Protein AF-A0A822AP64-F1 (afdb_monomer)

Sequence (214 aa):
MISSLIRKSSTLINIESLRDIAFLFHRIESIKLDQLLWTIYLQSGTGELKLKRPMRTGNSNLKKIFFWPEEVKQKMFTHGHTSATDLNDNLDHDVCIMFVNRILENFQNQLLDYQSKLEQMKQEKFNYILTNEIEQAIEKFIQQYGISIYKISIESLISTVEYDYKDRLIEFEFQNENPNEFQKEIFNNIFKVKSQKEISKFEAAILKQRLAHN

Foldseek 3Di:
DPVPPPPPPPLVQDVVLLVLLLVLLLLLLLLVLVLVLLVLQLCLQFLNNDDPDPDPDDDDPLPRDGDHDLVLVVVCVVVVVDDPVCSPPPDDSVSSNVSSVVSSVVSVVVNVVSVVVSVVSCCPRCVVVCDPVNVVVSNVVCCLPPPVVVNLVSVLSSVVSSVVSVLVSVVVVVVVVVDDPVVVVVSVVVVVVVVVVSVVVSVVVNVVSVVVVD

Organism: NCBI:txid392032

pLDDT: mean 80.26, std 16.08, range [34.22, 97.12]

Secondary structure (DSSP, 8-state):
--TTS---------HHHHHHHHHHHHHHHHHHHHHHHHHHHHHHHTT---------SS----PPPP---HHHHHHHHHTTSS-TTHHHH---HHHHHHHHHHHHHHHHHHHHHHHHHHHHHHHHTTTT---HHHHHHHHHHHIIIIIHHHHHHHHHHHHHHHHHHHHHHHHHHHHHT---HHHHHHHHHHHHHHHHHHHHHHHHHHHHHHHH--

Structure (mmCIF, N/CA/C/O backbone):
data_AF-A0A822AP64-F1
#
_entry.id   AF-A0A822AP64-F1
#
loop_
_atom_site.group_PDB
_atom_site.id
_atom_site.type_symbol
_atom_site.label_atom_id
_atom_site.label_alt_id
_atom_site.label_comp_id
_atom_site.label_asym_id
_atom_site.label_entity_id
_atom_site.label_seq_id
_atom_site.pdbx_PDB_ins_code
_atom_site.Cartn_x
_atom_site.Cartn_y
_atom_site.Cartn_z
_atom_site.occupancy
_atom_site.B_iso_or_equiv
_atom_site.auth_seq_id
_atom_site.auth_comp_id
_atom_site.auth_asym_id
_atom_site.auth_atom_id
_atom_site.pdbx_PDB_model_num
ATOM 1 N N . MET A 1 1 ? -31.946 -9.663 55.835 1.00 39.12 1 MET A N 1
ATOM 2 C CA . MET A 1 1 ? -31.421 -8.626 54.915 1.00 39.12 1 MET A CA 1
ATOM 3 C C . MET A 1 1 ? -30.119 -9.095 54.254 1.00 39.12 1 MET A C 1
ATOM 5 O O . MET A 1 1 ? -29.077 -8.501 54.472 1.00 39.12 1 MET A O 1
ATOM 9 N N . ILE A 1 2 ? -30.151 -10.180 53.471 1.00 38.62 2 ILE A N 1
ATOM 10 C CA . ILE A 1 2 ? -28.974 -10.672 52.711 1.00 38.62 2 ILE A CA 1
ATOM 11 C C . ILE A 1 2 ? -29.292 -10.742 51.198 1.00 38.62 2 ILE A C 1
ATOM 13 O O . ILE A 1 2 ? -28.428 -10.983 50.366 1.00 38.62 2 ILE A O 1
ATOM 17 N N . SER A 1 3 ? -30.528 -10.424 50.804 1.00 40.50 3 SER A N 1
ATOM 18 C CA . SER A 1 3 ? -30.998 -10.463 49.417 1.00 40.50 3 SER A CA 1
ATOM 19 C C . SER A 1 3 ? -30.623 -9.240 48.567 1.00 40.50 3 SER A C 1
ATOM 21 O O . SER A 1 3 ? -30.946 -9.216 47.385 1.00 40.50 3 SER A O 1
ATOM 23 N N . SER A 1 4 ? -29.937 -8.231 49.117 1.00 43.12 4 SER A N 1
ATOM 24 C CA . SER A 1 4 ? -29.580 -7.002 48.384 1.00 43.12 4 SER A CA 1
ATOM 25 C C . SER A 1 4 ? -28.133 -6.947 47.876 1.00 43.12 4 SER A C 1
ATOM 27 O O . SER A 1 4 ? -27.801 -6.039 47.122 1.00 43.12 4 SER A O 1
ATOM 29 N N . LEU A 1 5 ? -27.280 -7.918 48.222 1.00 38.09 5 LEU A N 1
ATOM 30 C CA . LEU A 1 5 ? -25.857 -7.939 47.832 1.00 38.09 5 LEU A CA 1
ATOM 31 C C . LEU A 1 5 ? -25.539 -8.844 46.629 1.00 38.09 5 LEU A C 1
ATOM 33 O O . LEU A 1 5 ? -24.407 -8.869 46.155 1.00 38.09 5 LEU A O 1
ATOM 37 N N . ILE A 1 6 ? -26.549 -9.523 46.077 1.00 39.25 6 ILE A N 1
ATOM 38 C CA . ILE A 1 6 ? -26.466 -10.271 44.809 1.00 39.25 6 ILE A CA 1
ATOM 39 C C . ILE A 1 6 ? -27.216 -9.505 43.704 1.00 39.25 6 ILE A C 1
ATOM 41 O O . ILE A 1 6 ? -27.891 -10.063 42.852 1.00 39.25 6 ILE A O 1
ATOM 45 N N . ARG A 1 7 ? -27.089 -8.177 43.697 1.00 34.22 7 ARG A N 1
ATOM 46 C CA . ARG A 1 7 ? -27.013 -7.425 42.441 1.00 34.22 7 ARG A CA 1
ATOM 47 C C . ARG A 1 7 ? -25.548 -7.075 42.222 1.00 34.22 7 ARG A C 1
ATOM 49 O O . ARG A 1 7 ? -25.176 -5.911 42.163 1.00 34.22 7 ARG A O 1
ATOM 56 N N . LYS A 1 8 ? -24.694 -8.101 42.113 1.00 41.19 8 LYS A N 1
ATOM 57 C CA . LYS A 1 8 ? -23.482 -7.946 41.309 1.00 41.19 8 LYS A CA 1
ATOM 58 C C . LYS A 1 8 ? -24.003 -7.626 39.922 1.00 41.19 8 LYS A C 1
ATOM 60 O O . LYS A 1 8 ? -24.569 -8.493 39.265 1.00 41.19 8 LYS A O 1
ATOM 65 N N . SER A 1 9 ? -23.922 -6.353 39.565 1.00 41.72 9 SER A N 1
ATOM 66 C CA . SER A 1 9 ? -24.075 -5.860 38.214 1.00 41.72 9 SER A CA 1
ATOM 67 C C . SER A 1 9 ? -23.230 -6.746 37.309 1.00 41.72 9 SER A C 1
ATOM 69 O O . SER A 1 9 ? -22.021 -6.561 37.190 1.00 41.72 9 SER A O 1
ATOM 71 N N . SER A 1 10 ? -23.856 -7.748 36.704 1.00 43.62 10 SER A N 1
ATOM 72 C CA . SER A 1 10 ? -23.384 -8.313 35.460 1.00 43.62 10 SER A CA 1
ATOM 73 C C . SER A 1 10 ? -23.509 -7.178 34.453 1.00 43.62 10 SER A C 1
ATOM 75 O O . SER A 1 10 ? -24.530 -7.044 33.779 1.00 43.62 10 SER A O 1
ATOM 77 N N . THR A 1 11 ? -22.517 -6.288 34.424 1.00 54.12 11 THR A N 1
ATOM 78 C CA . THR A 1 11 ? -22.242 -5.422 33.283 1.00 54.12 11 THR A CA 1
ATOM 79 C C . THR A 1 11 ? -21.870 -6.364 32.153 1.00 54.12 11 THR A C 1
ATOM 81 O O . THR A 1 11 ? -20.704 -6.653 31.898 1.00 54.12 11 THR A O 1
ATOM 84 N N . LEU A 1 12 ? -22.903 -6.959 31.559 1.00 59.03 12 LEU A N 1
ATOM 85 C CA . LEU A 1 12 ? -22.788 -7.783 30.381 1.00 59.03 12 LEU A CA 1
ATOM 86 C C . LEU A 1 12 ? -22.281 -6.827 29.308 1.00 59.03 12 LEU A C 1
ATOM 88 O O . LEU A 1 12 ? -23.014 -5.939 28.869 1.00 59.03 12 LEU A O 1
ATOM 92 N N . ILE A 1 13 ? -21.000 -6.938 28.970 1.00 65.44 13 ILE A N 1
ATOM 93 C CA . ILE A 1 13 ? -20.434 -6.201 27.851 1.00 65.44 13 ILE A CA 1
ATOM 94 C C . ILE A 1 13 ? -21.316 -6.512 26.640 1.00 65.44 13 ILE A C 1
ATOM 96 O O . ILE A 1 13 ? -21.470 -7.673 26.257 1.00 65.44 13 ILE A O 1
ATOM 100 N N . ASN A 1 14 ? -21.935 -5.478 26.072 1.00 77.62 14 ASN A N 1
ATOM 101 C CA . ASN A 1 14 ? -22.797 -5.643 24.913 1.00 77.62 14 ASN A CA 1
ATOM 102 C C . ASN A 1 14 ? -21.949 -6.129 23.726 1.00 77.62 14 ASN A C 1
ATOM 104 O O . ASN A 1 14 ? -20.942 -5.507 23.380 1.00 77.62 14 ASN A O 1
ATOM 108 N N . ILE A 1 15 ? -22.368 -7.229 23.099 1.00 81.75 15 ILE A N 1
ATOM 109 C CA . ILE A 1 15 ? -21.687 -7.813 21.941 1.00 81.75 15 ILE A CA 1
ATOM 110 C C . ILE A 1 15 ? -21.585 -6.827 20.771 1.00 81.75 15 ILE A C 1
ATOM 112 O O . ILE A 1 15 ? -20.581 -6.834 20.063 1.00 81.75 15 ILE A O 1
ATOM 116 N N . GLU A 1 16 ? -22.565 -5.935 20.604 1.00 84.69 16 GLU A N 1
ATOM 117 C CA . GLU A 1 16 ? -22.510 -4.898 19.569 1.00 84.69 16 GLU A CA 1
ATOM 118 C C . GLU A 1 16 ? -21.391 -3.891 19.850 1.00 84.69 16 GLU A C 1
ATOM 120 O O . GLU A 1 16 ? -20.657 -3.515 18.943 1.00 84.69 16 GLU A O 1
ATOM 125 N N . SER A 1 17 ? -21.150 -3.541 21.117 1.00 83.06 17 SER A N 1
ATOM 126 C CA . SER A 1 17 ? -20.024 -2.675 21.486 1.00 83.06 17 SER A CA 1
ATOM 127 C C . SER A 1 17 ? -18.671 -3.334 21.192 1.00 83.06 17 SER A C 1
ATOM 129 O O . SER A 1 17 ? -17.730 -2.648 20.800 1.00 83.06 17 SER A O 1
ATOM 131 N N . LEU A 1 18 ? -18.560 -4.658 21.368 1.00 84.81 18 LEU A N 1
ATOM 132 C CA . LEU A 1 18 ? -17.352 -5.411 21.008 1.00 84.81 18 LEU A CA 1
ATOM 133 C C . LEU A 1 18 ? -17.151 -5.470 19.491 1.00 84.81 18 LEU A C 1
ATOM 135 O O . LEU A 1 18 ? -16.020 -5.347 19.025 1.00 84.81 18 LEU A O 1
ATOM 139 N N . ARG A 1 19 ? -18.232 -5.622 18.717 1.00 88.12 19 ARG A N 1
ATOM 140 C CA . ARG A 1 19 ? -18.184 -5.579 17.248 1.00 88.12 19 ARG A CA 1
ATOM 141 C C . ARG A 1 19 ? -17.775 -4.210 16.728 1.00 88.12 19 ARG A C 1
ATOM 143 O O . ARG A 1 19 ? -16.929 -4.146 15.844 1.00 88.12 19 ARG A O 1
ATOM 150 N N . ASP A 1 20 ? -18.325 -3.139 17.294 1.00 89.62 20 ASP A N 1
ATOM 151 C CA . ASP A 1 20 ? -17.950 -1.765 16.955 1.00 89.62 20 ASP A CA 1
ATOM 152 C C . ASP A 1 20 ? -16.451 -1.530 17.205 1.00 89.62 20 ASP A C 1
ATOM 154 O O . ASP A 1 20 ? -15.743 -1.029 16.331 1.00 89.62 20 ASP A O 1
ATOM 158 N N . ILE A 1 21 ? -15.937 -1.955 18.370 1.00 89.38 21 ILE A N 1
ATOM 159 C CA . ILE A 1 21 ? -14.499 -1.895 18.673 1.00 89.38 21 ILE A CA 1
ATOM 160 C C . ILE A 1 21 ? -13.704 -2.708 17.652 1.00 89.38 21 ILE A C 1
ATOM 162 O O . ILE A 1 21 ? -12.712 -2.220 17.111 1.00 89.38 21 ILE A O 1
ATOM 166 N N . ALA A 1 22 ? -14.143 -3.931 17.352 1.00 90.75 22 ALA A N 1
ATOM 167 C CA . ALA A 1 22 ? -13.440 -4.780 16.407 1.00 90.75 22 ALA A CA 1
ATOM 168 C C . ALA A 1 22 ? -13.411 -4.177 14.992 1.00 90.75 22 ALA A C 1
ATOM 170 O O . ALA A 1 22 ? -12.399 -4.237 14.295 1.00 90.75 22 ALA A O 1
ATOM 171 N N . PHE A 1 23 ? -14.499 -3.531 14.578 1.00 93.00 23 PHE A N 1
ATOM 172 C CA . PHE A 1 23 ? -14.563 -2.795 13.324 1.00 93.00 23 PHE A CA 1
ATOM 173 C C . PHE A 1 23 ? -13.571 -1.627 13.299 1.00 93.00 23 PHE A C 1
ATOM 175 O O . PHE A 1 23 ? -12.877 -1.440 12.298 1.00 93.00 23 PHE A O 1
ATOM 182 N N . LEU A 1 24 ? -13.461 -0.866 14.392 1.00 94.00 24 LEU A N 1
ATOM 183 C CA . LEU A 1 24 ? -12.504 0.238 14.502 1.00 94.00 24 LEU A CA 1
ATOM 184 C C . LEU A 1 24 ? -11.057 -0.255 14.416 1.00 94.00 24 LEU A C 1
ATOM 186 O O . LEU A 1 24 ? -10.292 0.274 13.613 1.00 94.00 24 LEU A O 1
ATOM 190 N N . PHE A 1 25 ? -10.696 -1.307 15.155 1.00 93.00 25 PHE A N 1
ATOM 191 C CA . PHE A 1 25 ? -9.373 -1.935 15.052 1.00 93.00 25 PHE A CA 1
ATOM 192 C C . PHE A 1 25 ? -9.066 -2.394 13.625 1.00 93.00 25 PHE A C 1
ATOM 194 O O . PHE A 1 25 ? -8.006 -2.082 13.087 1.00 93.00 25 PHE A O 1
ATOM 201 N N . HIS A 1 26 ? -10.013 -3.076 12.978 1.00 94.81 26 HIS A N 1
ATOM 202 C CA . HIS A 1 26 ? -9.858 -3.504 11.592 1.00 94.81 26 HIS A CA 1
ATOM 203 C C . HIS A 1 26 ? -9.627 -2.317 10.644 1.00 94.81 26 HIS A C 1
ATOM 205 O O . HIS A 1 26 ? -8.744 -2.371 9.787 1.00 94.81 26 HIS A O 1
ATOM 211 N N . ARG A 1 27 ? -10.398 -1.229 10.786 1.00 96.00 27 ARG A N 1
ATOM 212 C CA . ARG A 1 27 ? -10.242 -0.019 9.963 1.00 96.00 27 ARG A CA 1
ATOM 213 C C . ARG A 1 27 ? -8.888 0.645 10.174 1.00 96.00 27 ARG A C 1
ATOM 215 O O . ARG A 1 27 ? -8.239 0.980 9.189 1.00 96.00 27 ARG A O 1
ATOM 222 N N . ILE A 1 28 ? -8.454 0.780 11.426 1.00 95.81 28 ILE A N 1
ATOM 223 C CA . ILE A 1 28 ? -7.147 1.347 11.775 1.00 95.81 28 ILE A CA 1
ATOM 224 C C . ILE A 1 28 ? -6.025 0.531 11.126 1.00 95.81 28 ILE A C 1
ATOM 226 O O . ILE A 1 28 ? -5.173 1.096 10.445 1.00 95.81 28 ILE A O 1
ATOM 230 N N . GLU A 1 29 ? -6.038 -0.792 11.287 1.00 95.44 29 GLU A N 1
ATOM 231 C CA . GLU A 1 29 ? -4.995 -1.662 10.731 1.00 95.44 29 GLU A CA 1
ATOM 232 C C . GLU A 1 29 ? -5.008 -1.688 9.196 1.00 95.44 29 GLU A C 1
ATOM 234 O O . GLU A 1 29 ? -3.948 -1.654 8.572 1.00 95.44 29 GLU A O 1
ATOM 239 N N . SER A 1 30 ? -6.191 -1.662 8.574 1.00 95.88 30 SER A N 1
ATOM 240 C CA . SER A 1 30 ? -6.312 -1.571 7.112 1.00 95.88 30 SER A CA 1
ATOM 241 C C . SER A 1 30 ? -5.704 -0.270 6.582 1.00 95.88 30 SER A C 1
ATOM 243 O O . SER A 1 30 ? -4.888 -0.301 5.664 1.00 95.88 30 SER A O 1
ATOM 245 N N . ILE A 1 31 ? -6.030 0.867 7.207 1.00 96.88 31 ILE A N 1
ATOM 246 C CA . ILE A 1 31 ? -5.515 2.180 6.795 1.00 96.88 31 ILE A CA 1
ATOM 247 C C . ILE A 1 31 ? -3.999 2.260 6.966 1.00 96.88 31 ILE A C 1
ATOM 249 O O . ILE A 1 31 ? -3.328 2.817 6.104 1.00 96.88 31 ILE A O 1
ATOM 253 N N . LYS A 1 32 ? -3.429 1.677 8.028 1.00 96.31 32 LYS A N 1
ATOM 254 C CA . LYS A 1 32 ? -1.966 1.616 8.196 1.00 96.31 32 LYS A CA 1
ATOM 255 C C . LYS A 1 32 ? -1.287 0.857 7.055 1.00 96.31 32 LYS A C 1
ATOM 257 O O . LYS A 1 32 ? -0.229 1.276 6.586 1.00 96.31 32 LYS A O 1
ATOM 262 N N . LEU A 1 33 ? -1.881 -0.249 6.603 1.00 96.62 33 LEU A N 1
ATOM 263 C CA . LEU A 1 33 ? -1.371 -1.012 5.461 1.00 96.62 33 LEU A CA 1
ATOM 264 C C . LEU A 1 33 ? -1.483 -0.215 4.157 1.00 96.62 33 LEU A C 1
ATOM 266 O O . LEU A 1 33 ? -0.529 -0.181 3.381 1.00 96.62 33 LEU A O 1
ATOM 270 N N . ASP A 1 34 ? -2.597 0.484 3.944 1.00 96.62 34 ASP A N 1
ATOM 271 C CA . ASP A 1 34 ? -2.749 1.382 2.799 1.00 96.62 34 ASP A CA 1
ATOM 272 C C . ASP A 1 34 ? -1.721 2.518 2.832 1.00 96.62 34 ASP A C 1
ATOM 274 O O . ASP A 1 34 ? -1.032 2.756 1.842 1.00 96.62 34 ASP A O 1
ATOM 278 N N . GLN A 1 35 ? -1.538 3.181 3.976 1.00 97.00 35 GLN A N 1
ATOM 279 C CA . GLN A 1 35 ? -0.509 4.210 4.142 1.00 97.00 35 GLN A CA 1
ATOM 280 C C . GLN A 1 35 ? 0.882 3.681 3.800 1.00 97.00 35 GLN A C 1
ATOM 282 O O . GLN A 1 35 ? 1.642 4.373 3.122 1.00 97.00 35 GLN A O 1
ATOM 287 N N . LEU A 1 36 ? 1.211 2.457 4.222 1.00 95.81 36 LEU A N 1
ATOM 288 C CA . LEU A 1 36 ? 2.484 1.826 3.883 1.00 95.81 36 LEU A CA 1
ATOM 289 C C . LEU A 1 36 ? 2.647 1.682 2.363 1.00 95.81 36 LEU A C 1
ATOM 291 O O . LEU A 1 36 ? 3.663 2.115 1.823 1.00 95.81 36 LEU A O 1
ATOM 295 N N . LEU A 1 37 ? 1.645 1.139 1.668 1.00 95.94 37 LEU A N 1
ATOM 296 C CA . LEU A 1 37 ? 1.676 0.984 0.211 1.00 95.94 37 LEU A CA 1
ATOM 297 C C . LEU A 1 37 ? 1.830 2.327 -0.511 1.00 95.94 37 LEU A C 1
ATOM 299 O O . LEU A 1 37 ? 2.689 2.480 -1.376 1.00 95.94 37 LEU A O 1
ATOM 303 N N . TRP A 1 38 ? 1.028 3.321 -0.138 1.00 96.88 38 TRP A N 1
ATOM 304 C CA . TRP A 1 38 ? 1.070 4.642 -0.768 1.00 96.88 38 TRP A CA 1
ATOM 305 C C . TRP A 1 38 ? 2.362 5.403 -0.470 1.00 96.88 38 TRP A C 1
ATOM 307 O O . TRP A 1 38 ? 2.837 6.163 -1.311 1.00 96.88 38 TRP A O 1
ATOM 317 N N . THR A 1 39 ? 2.984 5.149 0.681 1.00 95.94 39 THR A N 1
ATOM 318 C CA . THR A 1 39 ? 4.329 5.654 0.979 1.00 95.94 39 THR A CA 1
ATOM 319 C C . THR A 1 39 ? 5.366 5.036 0.041 1.00 95.94 39 THR A C 1
ATOM 321 O O . THR A 1 39 ? 6.237 5.744 -0.459 1.00 95.94 39 THR A O 1
ATOM 324 N N . ILE A 1 40 ? 5.260 3.736 -0.251 1.00 94.88 40 ILE A N 1
ATOM 325 C CA . ILE A 1 40 ? 6.131 3.057 -1.224 1.00 94.88 40 ILE A CA 1
ATOM 326 C C . ILE A 1 40 ? 5.913 3.609 -2.637 1.00 94.88 40 ILE A C 1
ATOM 328 O O . ILE A 1 40 ? 6.885 3.860 -3.348 1.00 94.88 40 ILE A O 1
ATOM 332 N N . TYR A 1 41 ? 4.665 3.878 -3.029 1.00 95.19 41 TYR A N 1
ATOM 333 C CA . TYR A 1 41 ? 4.366 4.555 -4.293 1.00 95.19 41 TYR A CA 1
ATOM 334 C C . TYR A 1 41 ? 5.016 5.938 -4.377 1.00 95.19 41 TYR A C 1
ATOM 336 O O . TYR A 1 41 ? 5.637 6.247 -5.393 1.00 95.19 41 TYR A O 1
ATOM 344 N N . LEU A 1 42 ? 4.927 6.745 -3.312 1.00 94.31 42 LEU A N 1
ATOM 345 C CA . LEU A 1 42 ? 5.581 8.053 -3.248 1.00 94.31 42 LEU A CA 1
ATOM 346 C C . LEU A 1 42 ? 7.097 7.921 -3.407 1.00 94.31 42 LEU A C 1
ATOM 348 O O . LEU A 1 42 ? 7.681 8.605 -4.236 1.00 94.31 42 LEU A O 1
ATOM 352 N N . GLN A 1 43 ? 7.719 7.011 -2.654 1.00 92.56 43 GLN A N 1
ATOM 353 C CA . GLN A 1 43 ? 9.164 6.780 -2.692 1.00 92.56 43 GLN A CA 1
ATOM 354 C C . GLN A 1 43 ? 9.646 6.297 -4.062 1.00 92.56 43 GLN A C 1
ATOM 356 O O . GLN A 1 43 ? 10.700 6.723 -4.527 1.00 92.56 43 GLN A O 1
ATOM 361 N N . SER A 1 44 ? 8.890 5.422 -4.725 1.00 91.69 44 SER A N 1
ATOM 362 C CA . SER A 1 44 ? 9.165 5.023 -6.109 1.00 91.69 44 SER A CA 1
ATOM 363 C C . SER A 1 44 ? 9.062 6.224 -7.051 1.00 91.69 44 SER A C 1
ATOM 365 O O . SER A 1 44 ? 9.955 6.471 -7.864 1.00 91.69 44 SER A O 1
ATOM 367 N N . GLY A 1 45 ? 7.993 7.009 -6.897 1.00 89.81 45 GLY A N 1
ATOM 368 C CA . GLY A 1 45 ? 7.725 8.199 -7.691 1.00 89.81 45 GLY A CA 1
ATOM 369 C C . GLY A 1 45 ? 8.846 9.219 -7.605 1.00 89.81 45 GLY A C 1
ATOM 370 O O . GLY A 1 45 ? 9.327 9.656 -8.641 1.00 89.81 45 GLY A O 1
ATOM 371 N N . THR A 1 46 ? 9.313 9.534 -6.394 1.00 89.56 46 THR A N 1
ATOM 372 C CA . THR A 1 46 ? 10.348 10.545 -6.100 1.00 89.56 46 THR A CA 1
ATOM 373 C C . THR A 1 46 ? 11.787 10.026 -6.213 1.00 89.56 46 THR A C 1
ATOM 375 O O . THR A 1 46 ? 12.744 10.777 -5.991 1.00 89.56 46 THR A O 1
ATOM 378 N N . GLY A 1 47 ? 11.969 8.747 -6.557 1.00 85.88 47 GLY A N 1
ATOM 379 C CA . GLY A 1 47 ? 13.280 8.099 -6.635 1.00 85.88 47 GLY A CA 1
ATOM 380 C C . GLY A 1 47 ? 13.964 7.912 -5.275 1.00 85.88 47 GLY A C 1
ATOM 381 O O . GLY A 1 47 ? 15.187 7.789 -5.194 1.00 85.88 47 GLY A O 1
ATOM 382 N N . GLU A 1 48 ? 13.188 7.926 -4.193 1.00 86.75 48 GLU A N 1
ATOM 383 C CA . GLU A 1 48 ? 13.638 7.743 -2.810 1.00 86.75 48 GLU A CA 1
ATOM 384 C C . GLU A 1 48 ? 13.469 6.307 -2.306 1.00 86.75 48 GLU A C 1
ATOM 386 O O . GLU A 1 48 ? 13.767 6.026 -1.142 1.00 86.75 48 GLU A O 1
ATOM 391 N N . LEU A 1 49 ? 13.013 5.385 -3.161 1.00 84.12 49 LEU A N 1
ATOM 392 C CA . LEU A 1 49 ? 12.833 3.984 -2.801 1.00 84.12 49 LEU A CA 1
ATOM 393 C C . LEU A 1 49 ? 14.187 3.338 -2.467 1.00 84.12 49 LEU A C 1
ATOM 395 O O . LEU A 1 49 ? 14.955 2.917 -3.335 1.00 84.12 49 LEU A O 1
ATOM 399 N N . LYS A 1 50 ? 14.500 3.281 -1.167 1.00 65.31 50 LYS A N 1
ATOM 400 C CA . LYS A 1 50 ? 15.757 2.730 -0.651 1.00 65.31 50 LYS A CA 1
ATOM 401 C C . LYS A 1 50 ? 15.723 1.210 -0.715 1.00 65.31 50 LYS A C 1
ATOM 403 O O . LYS A 1 50 ? 15.090 0.542 0.099 1.00 65.31 50 LYS A O 1
ATOM 408 N N . LEU A 1 51 ? 16.477 0.651 -1.651 1.00 64.00 51 LEU A N 1
ATOM 409 C CA . LEU A 1 51 ? 16.644 -0.789 -1.779 1.00 64.00 51 LEU A CA 1
ATOM 410 C C . LEU A 1 51 ? 17.448 -1.342 -0.595 1.00 64.00 51 LEU A C 1
ATOM 412 O O . LEU A 1 51 ? 18.602 -0.972 -0.383 1.00 64.00 51 LEU A O 1
ATOM 416 N N . LYS A 1 52 ? 16.879 -2.284 0.164 1.00 52.31 52 LYS A N 1
ATOM 417 C CA . LYS A 1 52 ? 17.639 -3.056 1.159 1.00 52.31 52 LYS A CA 1
ATOM 418 C C . LYS A 1 52 ? 18.611 -4.013 0.454 1.00 52.31 52 LYS A C 1
ATOM 420 O O . LYS A 1 52 ? 18.276 -5.180 0.263 1.00 52.31 52 LYS A O 1
ATOM 425 N N . ARG A 1 53 ? 19.820 -3.563 0.088 1.00 51.88 53 ARG A N 1
ATOM 426 C CA . ARG A 1 53 ? 20.988 -4.448 -0.107 1.00 51.88 53 ARG A CA 1
ATOM 427 C C . ARG A 1 53 ? 22.319 -3.784 0.271 1.00 51.88 53 ARG A C 1
ATOM 429 O O . ARG A 1 53 ? 22.508 -2.604 -0.011 1.00 51.88 53 ARG A O 1
ATOM 436 N N . PRO A 1 54 ? 23.271 -4.563 0.823 1.00 41.25 54 PRO A N 1
ATOM 437 C CA . PRO A 1 54 ? 24.659 -4.157 0.958 1.00 41.25 54 PRO A CA 1
ATOM 438 C C . PRO A 1 54 ? 25.314 -4.285 -0.421 1.00 41.25 54 PRO A C 1
ATOM 440 O O . PRO A 1 54 ? 25.907 -5.313 -0.748 1.00 41.25 54 PRO A O 1
ATOM 443 N N . MET A 1 55 ? 25.161 -3.280 -1.280 1.00 41.59 55 MET A N 1
ATOM 444 C CA . MET A 1 55 ? 26.067 -3.170 -2.417 1.00 41.59 55 MET A CA 1
ATOM 445 C C . MET A 1 55 ? 27.403 -2.665 -1.887 1.00 41.59 55 MET A C 1
ATOM 447 O O . MET A 1 55 ? 27.476 -1.661 -1.181 1.00 41.59 55 MET A O 1
ATOM 451 N N . ARG A 1 56 ? 28.442 -3.462 -2.150 1.00 39.28 56 ARG A N 1
ATOM 452 C CA . ARG A 1 56 ? 29.829 -3.185 -1.792 1.00 39.28 56 ARG A CA 1
ATOM 453 C C . ARG A 1 56 ? 30.162 -1.733 -2.119 1.00 39.28 56 ARG A C 1
ATOM 455 O O . ARG A 1 56 ? 29.934 -1.285 -3.235 1.00 39.28 56 ARG A O 1
ATOM 462 N N . THR A 1 57 ? 30.701 -1.063 -1.107 1.00 46.16 57 THR A N 1
ATOM 463 C CA . THR A 1 57 ? 31.534 0.140 -1.170 1.00 46.16 57 THR A CA 1
ATOM 464 C C . THR A 1 57 ? 31.941 0.542 -2.586 1.00 46.16 57 THR A C 1
ATOM 466 O O . THR A 1 57 ? 32.814 -0.075 -3.193 1.00 46.16 57 THR A O 1
ATOM 469 N N . GLY A 1 58 ? 31.331 1.613 -3.070 1.00 37.44 58 GLY A N 1
ATOM 470 C CA . GLY A 1 58 ? 31.724 2.308 -4.282 1.00 37.44 58 GLY A CA 1
ATOM 471 C C . GLY A 1 58 ? 30.785 3.484 -4.459 1.00 37.44 58 GLY A C 1
ATOM 472 O O . GLY A 1 58 ? 29.613 3.263 -4.731 1.00 37.44 58 GLY A O 1
ATOM 473 N N . ASN A 1 59 ? 31.285 4.695 -4.192 1.00 46.81 59 ASN A N 1
ATOM 474 C CA . ASN A 1 59 ? 30.616 5.994 -4.336 1.00 46.81 59 ASN A CA 1
ATOM 475 C C . ASN A 1 59 ? 29.377 5.953 -5.234 1.00 46.81 59 ASN A C 1
ATOM 477 O O . ASN A 1 59 ? 29.488 6.032 -6.455 1.00 46.81 59 ASN A O 1
ATOM 481 N N . SER A 1 60 ? 28.196 5.853 -4.637 1.00 42.62 60 SER A N 1
ATOM 482 C CA . SER A 1 60 ? 26.975 5.716 -5.409 1.00 42.62 60 SER A CA 1
ATOM 483 C C . SER A 1 60 ? 26.164 7.003 -5.297 1.00 42.62 60 SER A C 1
ATOM 485 O O . SER A 1 60 ? 25.214 7.102 -4.520 1.00 42.62 60 SER A O 1
ATOM 487 N N . ASN A 1 61 ? 26.510 7.985 -6.131 1.00 46.97 61 ASN A N 1
ATOM 488 C CA . ASN A 1 61 ? 25.490 8.861 -6.702 1.00 46.97 61 ASN A CA 1
ATOM 489 C C . ASN A 1 61 ? 24.592 7.976 -7.585 1.00 46.97 61 ASN A C 1
ATOM 491 O O . ASN A 1 61 ? 24.687 8.026 -8.810 1.00 46.97 61 ASN A O 1
ATOM 495 N N . LEU A 1 62 ? 23.784 7.100 -6.971 1.00 56.16 62 LEU A N 1
ATOM 496 C CA . LEU A 1 62 ? 22.721 6.392 -7.679 1.00 56.16 62 LEU A CA 1
ATOM 497 C C . LEU A 1 62 ? 21.836 7.490 -8.256 1.00 56.16 62 LEU A C 1
ATOM 499 O O . LEU A 1 62 ? 21.241 8.268 -7.505 1.00 56.16 62 LEU A O 1
ATOM 503 N N . LYS A 1 63 ? 21.835 7.624 -9.585 1.00 62.91 63 LYS A N 1
ATOM 504 C CA . LYS A 1 63 ? 20.960 8.584 -10.254 1.00 62.91 63 LYS A CA 1
ATOM 505 C C . LYS A 1 63 ? 19.527 8.231 -9.866 1.00 62.91 63 LYS A C 1
ATOM 507 O O . LYS A 1 63 ? 19.121 7.077 -9.976 1.00 62.91 63 LYS A O 1
ATOM 512 N N . LYS A 1 64 ? 18.792 9.227 -9.367 1.00 70.44 64 LYS A N 1
ATOM 513 C CA . LYS A 1 64 ? 17.385 9.072 -9.002 1.00 70.44 64 LYS A CA 1
ATOM 514 C C . LYS A 1 64 ? 16.597 8.722 -10.259 1.00 70.44 64 LYS A C 1
ATOM 516 O O . LYS A 1 64 ? 16.655 9.465 -11.238 1.00 70.44 64 LYS A O 1
ATOM 521 N N . ILE A 1 65 ? 15.890 7.600 -10.222 1.00 78.44 65 ILE A N 1
ATOM 522 C CA . ILE A 1 65 ? 14.932 7.223 -11.256 1.00 78.44 65 ILE A CA 1
ATOM 523 C C . ILE A 1 65 ? 13.557 7.507 -10.689 1.00 78.44 65 ILE A C 1
ATOM 525 O O . ILE A 1 65 ? 13.208 7.019 -9.621 1.00 78.44 65 ILE A O 1
ATOM 529 N N . PHE A 1 66 ? 12.793 8.317 -11.404 1.00 85.75 66 PHE A N 1
ATOM 530 C CA . PHE A 1 66 ? 11.428 8.639 -11.030 1.00 85.75 66 PHE A CA 1
ATOM 531 C C . PHE A 1 66 ? 10.505 7.633 -11.704 1.00 85.75 66 PHE A C 1
ATOM 533 O O . PHE A 1 66 ? 10.495 7.520 -12.933 1.00 85.75 66 PHE A O 1
ATOM 540 N N . PHE A 1 67 ? 9.754 6.874 -10.911 1.00 86.38 67 PHE A N 1
ATOM 541 C CA . PHE A 1 67 ? 8.842 5.871 -11.442 1.00 86.38 67 PHE A CA 1
ATOM 542 C C . PHE A 1 67 ? 7.522 5.855 -10.678 1.00 86.38 67 PHE A C 1
ATOM 544 O O . PHE A 1 67 ? 7.466 5.461 -9.514 1.00 86.38 67 PHE A O 1
ATOM 551 N N . TRP A 1 68 ? 6.448 6.225 -11.371 1.00 89.00 68 TRP A N 1
ATOM 552 C CA . TRP A 1 68 ? 5.087 6.126 -10.858 1.00 89.00 68 TRP A CA 1
ATOM 553 C C . TRP A 1 68 ? 4.449 4.791 -11.255 1.00 89.00 68 TRP A C 1
ATOM 555 O O . TRP A 1 68 ? 4.301 4.543 -12.459 1.00 89.00 68 TRP A O 1
ATOM 565 N N . PRO A 1 69 ? 4.051 3.953 -10.277 1.00 89.06 69 PRO A N 1
ATOM 566 C CA . PRO A 1 69 ? 3.330 2.711 -10.538 1.00 89.06 69 PRO A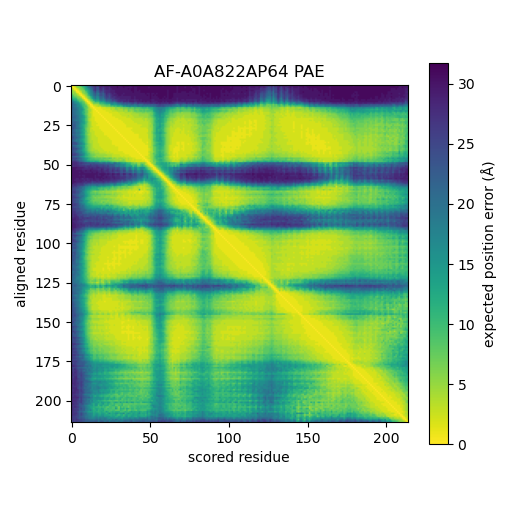 CA 1
ATOM 567 C C . PRO A 1 69 ? 2.020 2.951 -11.286 1.00 89.06 69 PRO A C 1
ATOM 569 O O . PRO A 1 69 ? 1.378 3.996 -11.135 1.00 89.06 69 PRO A O 1
ATOM 572 N N . GLU A 1 70 ? 1.601 1.969 -12.078 1.00 85.44 70 GLU A N 1
ATOM 573 C CA . GLU A 1 70 ? 0.415 2.085 -12.928 1.00 85.44 70 GLU A CA 1
ATOM 574 C C . GLU A 1 70 ? -0.866 2.258 -12.100 1.00 85.44 70 GLU A C 1
ATOM 576 O O . GLU A 1 70 ? -1.754 3.027 -12.464 1.00 85.44 70 GLU A O 1
ATOM 581 N N . GLU A 1 71 ? -0.921 1.649 -10.916 1.00 86.56 71 GLU A N 1
ATOM 582 C CA . GLU A 1 71 ? -2.012 1.799 -9.955 1.00 86.56 71 GLU A CA 1
ATOM 583 C C . GLU A 1 71 ? -2.220 3.257 -9.527 1.00 86.56 71 GLU A C 1
ATOM 585 O O . GLU A 1 71 ? -3.359 3.678 -9.307 1.00 86.56 71 GLU A O 1
ATOM 590 N N . VAL A 1 72 ? -1.142 4.044 -9.411 1.00 87.62 72 VAL A N 1
ATOM 591 C CA . VAL A 1 72 ? -1.236 5.477 -9.091 1.00 87.62 72 VAL A CA 1
ATOM 592 C C . VAL A 1 72 ? -1.895 6.212 -10.250 1.00 87.62 72 VAL A C 1
ATOM 594 O O . VAL A 1 72 ? -2.878 6.923 -10.040 1.00 87.62 72 VAL A O 1
ATOM 597 N N . LYS A 1 73 ? -1.419 5.984 -11.478 1.00 86.12 73 LYS A N 1
ATOM 598 C CA . LYS A 1 73 ? -1.948 6.648 -12.677 1.00 86.12 73 LYS A CA 1
ATOM 599 C C . LYS A 1 73 ? -3.418 6.308 -12.919 1.00 86.12 73 LYS A C 1
ATOM 601 O O . LYS A 1 73 ? -4.231 7.201 -13.149 1.00 86.12 73 LYS A O 1
ATOM 606 N N . GLN A 1 74 ? -3.789 5.033 -12.793 1.00 85.06 74 GLN A N 1
ATOM 607 C CA . GLN A 1 74 ? -5.176 4.584 -12.934 1.00 85.06 74 GLN A CA 1
ATOM 608 C C . GLN A 1 74 ? -6.094 5.234 -11.895 1.00 85.06 74 GLN A C 1
ATOM 610 O O . GLN A 1 74 ? -7.208 5.660 -12.219 1.00 85.06 74 GLN A O 1
ATOM 615 N N . LYS A 1 75 ? -5.636 5.351 -10.641 1.00 86.19 75 LYS A N 1
ATOM 616 C CA . LYS A 1 75 ? -6.410 6.033 -9.598 1.00 86.19 75 LYS A CA 1
ATOM 617 C C . LYS A 1 75 ? -6.534 7.528 -9.864 1.00 86.19 75 LYS A C 1
ATOM 619 O O . LYS A 1 75 ? -7.622 8.056 -9.655 1.00 86.19 75 LYS A O 1
ATOM 624 N N . MET A 1 76 ? -5.491 8.192 -10.352 1.00 83.75 76 MET A N 1
ATOM 625 C CA . MET A 1 76 ? -5.561 9.605 -10.745 1.00 83.75 76 MET A CA 1
ATOM 626 C C . MET A 1 76 ? -6.578 9.835 -11.865 1.00 83.75 76 MET A C 1
ATOM 628 O O . MET A 1 76 ? -7.430 10.714 -11.745 1.00 83.75 76 MET A O 1
ATOM 632 N N . PHE A 1 77 ? -6.557 8.988 -12.896 1.00 79.25 77 PHE A N 1
ATOM 633 C CA . PHE A 1 77 ? -7.536 9.027 -13.981 1.00 79.25 77 PHE A CA 1
ATOM 634 C C . PHE A 1 77 ? -8.968 8.833 -13.465 1.00 79.25 77 PHE A C 1
ATOM 636 O O . PHE A 1 77 ? -9.859 9.625 -13.761 1.00 79.25 77 PHE A O 1
ATOM 643 N N . THR A 1 78 ? -9.184 7.822 -12.617 1.00 79.69 78 THR A N 1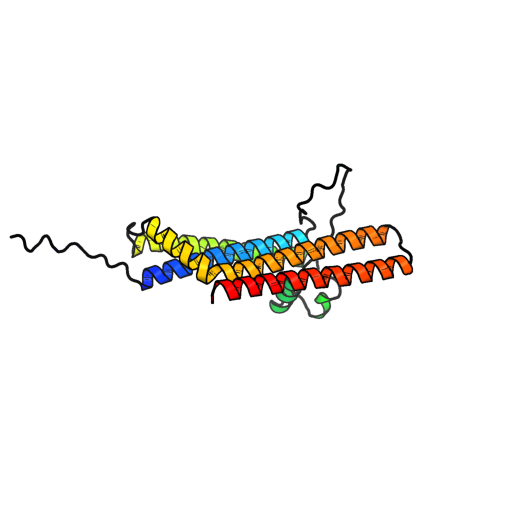
ATOM 644 C CA . THR A 1 78 ? -10.514 7.508 -12.062 1.00 79.69 78 THR A CA 1
ATOM 645 C C . THR A 1 78 ? -11.094 8.660 -11.235 1.00 79.69 78 THR A C 1
ATOM 647 O O . THR A 1 78 ? -12.306 8.861 -11.223 1.00 79.69 78 THR A O 1
ATOM 650 N N . HIS A 1 79 ? -10.246 9.434 -10.552 1.00 76.25 79 HIS A N 1
ATOM 651 C CA . HIS A 1 79 ? -10.675 10.576 -9.738 1.00 76.25 79 HIS A CA 1
ATOM 652 C C . HIS A 1 79 ? -10.737 11.899 -10.522 1.00 76.25 79 HIS A C 1
ATOM 654 O O . HIS A 1 79 ? -11.030 12.940 -9.933 1.00 76.25 79 HIS A O 1
ATOM 660 N N . GLY A 1 80 ? -10.515 11.862 -11.842 1.00 66.81 80 GLY A N 1
ATOM 661 C CA . GLY A 1 80 ? -10.609 13.027 -12.723 1.00 66.81 80 GLY A CA 1
ATOM 662 C C . GLY A 1 80 ? -9.432 13.996 -12.607 1.00 66.81 80 GLY A C 1
ATOM 663 O O . GLY A 1 80 ? -9.561 15.154 -12.996 1.00 66.81 80 GLY A O 1
ATOM 664 N N . HIS A 1 81 ? -8.296 13.548 -12.065 1.00 67.81 81 HIS A N 1
ATOM 665 C CA . HIS A 1 81 ? -7.083 14.362 -11.929 1.00 67.81 81 HIS A CA 1
ATOM 666 C C . HIS A 1 81 ? -6.231 14.381 -13.202 1.00 67.81 81 HIS A C 1
ATOM 668 O O . HIS A 1 81 ? -5.346 15.224 -13.308 1.00 67.81 81 HIS A O 1
ATOM 674 N N . THR A 1 82 ? -6.485 13.475 -14.154 1.00 61.28 82 THR A N 1
ATOM 675 C CA . THR A 1 82 ? -5.803 13.406 -15.460 1.00 61.28 82 THR A CA 1
ATOM 676 C C . THR A 1 82 ? -6.759 12.925 -16.552 1.00 61.28 82 THR A C 1
ATOM 678 O O . THR A 1 82 ? -7.817 12.358 -16.265 1.00 61.28 82 THR A O 1
ATOM 681 N N . SER A 1 83 ? -6.386 13.123 -17.816 1.00 59.88 83 SER A N 1
ATOM 682 C CA . SER A 1 83 ? -7.110 12.603 -18.980 1.00 59.88 83 SER A CA 1
ATOM 683 C C . SER A 1 83 ? -6.571 11.235 -19.431 1.00 59.88 83 SER A C 1
ATOM 685 O O . SER A 1 83 ? -5.485 10.812 -19.029 1.00 59.88 83 SER A O 1
ATOM 687 N N . ALA A 1 84 ? -7.324 10.527 -20.284 1.00 57.06 84 ALA A N 1
ATOM 688 C CA . ALA A 1 84 ? -6.927 9.213 -20.811 1.00 57.06 84 ALA A CA 1
ATOM 689 C C . ALA A 1 84 ? -5.647 9.277 -21.668 1.00 57.06 84 ALA A C 1
ATOM 691 O O . ALA A 1 84 ?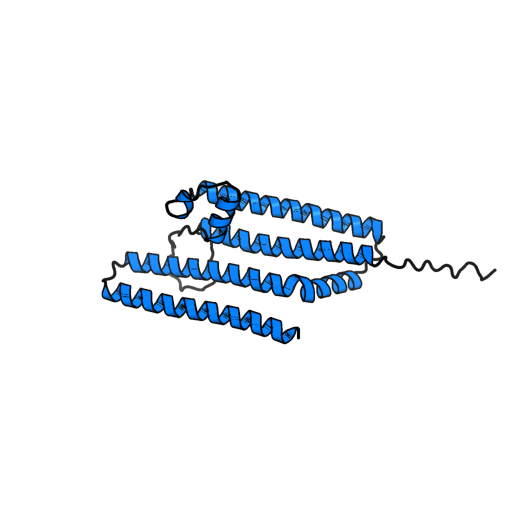 -4.927 8.289 -21.782 1.00 57.06 84 ALA A O 1
ATOM 692 N N . THR A 1 85 ? -5.364 10.442 -22.255 1.00 54.03 85 THR A N 1
ATOM 693 C CA . THR A 1 85 ? -4.173 10.713 -23.067 1.00 54.03 85 THR A CA 1
ATOM 694 C C . THR A 1 85 ? -2.907 10.907 -22.227 1.00 54.03 85 THR A C 1
ATOM 696 O O . THR A 1 85 ? -1.824 10.584 -22.700 1.00 54.03 85 THR A O 1
ATOM 699 N N . ASP A 1 86 ? -3.025 11.324 -20.960 1.00 55.03 86 ASP A N 1
ATOM 700 C CA . ASP A 1 86 ? -1.866 11.568 -20.083 1.00 55.03 86 ASP A CA 1
ATOM 701 C C . ASP A 1 86 ? -1.252 10.267 -19.532 1.00 55.03 86 ASP A C 1
ATOM 703 O O . ASP A 1 86 ? -0.071 10.227 -19.189 1.00 55.03 86 ASP A O 1
ATOM 707 N N . LEU A 1 87 ? -2.036 9.180 -19.475 1.00 58.00 87 LEU A N 1
ATOM 708 C CA . LEU A 1 87 ? -1.607 7.861 -18.978 1.00 58.00 87 LEU A CA 1
ATOM 709 C C . LEU A 1 87 ? -0.394 7.293 -19.737 1.00 58.00 87 LEU A C 1
ATOM 711 O O . LEU A 1 87 ? 0.412 6.572 -19.140 1.00 58.00 87 LEU A O 1
ATOM 715 N N . ASN A 1 88 ? -0.251 7.650 -21.018 1.00 52.78 88 ASN A N 1
ATOM 716 C CA . ASN A 1 88 ? 0.796 7.137 -21.900 1.00 52.78 88 ASN A CA 1
ATOM 717 C C . ASN A 1 88 ? 1.960 8.119 -22.143 1.00 52.78 88 ASN A C 1
ATOM 719 O O . ASN A 1 88 ? 3.063 7.646 -22.397 1.00 52.78 88 ASN A O 1
ATOM 723 N N . ASP A 1 89 ? 1.760 9.440 -22.018 1.00 52.19 89 ASP A N 1
ATOM 724 C CA . ASP A 1 89 ? 2.629 10.430 -22.690 1.00 52.19 89 ASP A CA 1
ATOM 725 C C . ASP A 1 89 ? 3.162 11.583 -21.812 1.00 52.19 89 ASP A C 1
ATOM 727 O O . ASP A 1 89 ? 3.476 12.647 -22.335 1.00 52.19 89 ASP A O 1
ATOM 731 N N . ASN A 1 90 ? 3.366 11.354 -20.507 1.00 58.78 90 ASN A N 1
ATOM 732 C CA . ASN A 1 90 ? 3.965 12.262 -19.498 1.00 58.78 90 ASN A CA 1
ATOM 733 C C . ASN A 1 90 ? 2.936 12.862 -18.527 1.00 58.78 90 ASN A C 1
ATOM 735 O O . ASN A 1 90 ? 2.578 14.036 -18.613 1.00 58.78 90 ASN A O 1
ATOM 739 N N . LEU A 1 91 ? 2.527 12.068 -17.532 1.00 68.44 91 LEU A N 1
ATOM 740 C CA . LEU A 1 91 ? 1.917 12.621 -16.323 1.00 68.44 91 LEU A CA 1
ATOM 741 C C . LEU A 1 91 ? 2.906 13.593 -15.660 1.00 68.44 91 LEU A C 1
ATOM 743 O O . LEU A 1 91 ? 4.054 13.223 -15.397 1.00 68.44 91 LEU A O 1
ATOM 747 N N . ASP A 1 92 ? 2.447 14.806 -15.356 1.00 78.50 92 ASP A N 1
ATOM 748 C CA . ASP A 1 92 ? 3.239 15.782 -14.611 1.00 78.50 92 ASP A CA 1
ATOM 749 C C . ASP A 1 92 ? 3.637 15.204 -13.240 1.00 78.50 92 ASP A C 1
ATOM 751 O O . ASP A 1 92 ? 2.801 14.740 -12.452 1.00 78.50 92 ASP A O 1
ATOM 755 N N . HIS A 1 93 ? 4.945 15.204 -12.980 1.00 83.12 93 HIS A N 1
ATOM 756 C CA . HIS A 1 93 ? 5.539 14.668 -11.764 1.00 83.12 93 HIS A CA 1
ATOM 757 C C . HIS A 1 93 ? 4.992 15.368 -10.516 1.00 83.12 93 HIS A C 1
ATOM 759 O O . HIS A 1 93 ? 4.673 14.695 -9.533 1.00 83.12 93 HIS A O 1
ATOM 765 N N . ASP A 1 94 ? 4.802 16.687 -10.576 1.00 85.38 94 ASP A N 1
ATOM 766 C CA . ASP A 1 94 ? 4.308 17.468 -9.442 1.00 85.38 94 ASP A CA 1
ATOM 767 C C . ASP A 1 94 ? 2.842 17.136 -9.141 1.00 85.38 94 ASP A C 1
ATOM 769 O O . ASP A 1 94 ? 2.454 16.983 -7.979 1.00 85.38 94 ASP A O 1
ATOM 773 N N . VAL A 1 95 ? 2.034 16.905 -10.181 1.00 85.75 95 VAL A N 1
ATOM 774 C CA . VAL A 1 95 ? 0.633 16.477 -10.037 1.00 85.75 95 VAL A CA 1
ATOM 775 C C . VAL A 1 95 ? 0.546 15.101 -9.370 1.00 85.75 95 VAL A C 1
ATOM 777 O O . VAL A 1 95 ? -0.303 14.892 -8.499 1.00 85.75 95 VAL A O 1
ATOM 780 N N . CYS A 1 96 ? 1.450 14.174 -9.708 1.00 87.94 96 CYS A N 1
ATOM 781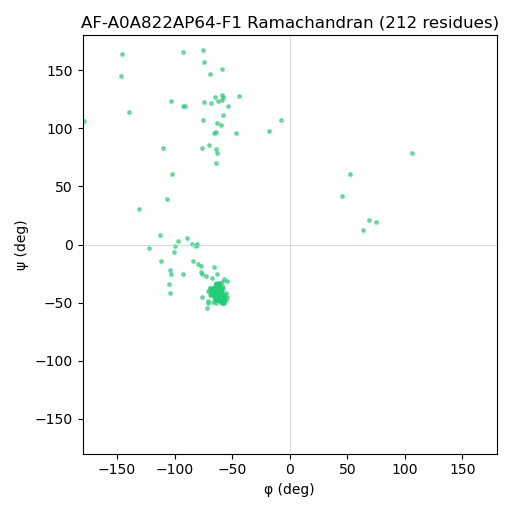 C CA . CYS A 1 96 ? 1.530 12.867 -9.048 1.00 87.94 96 CYS A CA 1
ATOM 782 C C . CYS A 1 96 ? 1.867 12.999 -7.558 1.00 87.94 96 CYS A C 1
ATOM 784 O O . CYS A 1 96 ? 1.187 12.405 -6.718 1.00 87.94 96 CYS A O 1
ATOM 786 N N . ILE A 1 97 ? 2.883 13.805 -7.222 1.00 90.56 97 ILE A N 1
ATOM 787 C CA . ILE A 1 97 ? 3.280 14.061 -5.830 1.00 90.56 97 ILE A CA 1
ATOM 788 C C . ILE A 1 97 ? 2.102 14.637 -5.046 1.00 90.56 97 ILE A C 1
ATOM 790 O O . ILE A 1 97 ? 1.767 14.131 -3.974 1.00 90.56 97 ILE A O 1
ATOM 794 N N . MET A 1 98 ? 1.450 15.676 -5.578 1.00 90.06 98 MET A N 1
ATOM 795 C CA . MET A 1 98 ? 0.308 16.320 -4.927 1.00 90.06 98 MET A CA 1
ATOM 796 C C . MET A 1 98 ? -0.836 15.334 -4.679 1.00 90.06 98 MET A C 1
ATOM 798 O O . MET A 1 98 ? -1.420 15.324 -3.594 1.00 90.06 98 MET A O 1
ATOM 802 N N . PHE A 1 99 ? -1.145 14.483 -5.658 1.00 91.50 99 PHE A N 1
ATOM 803 C CA . PHE A 1 99 ? -2.200 13.483 -5.533 1.00 91.50 99 PHE A CA 1
ATOM 804 C C . PHE A 1 99 ? -1.894 12.440 -4.453 1.00 91.50 99 PHE A C 1
ATOM 806 O O . PHE A 1 99 ? -2.724 12.189 -3.576 1.00 91.50 99 PHE A O 1
ATOM 813 N N . VAL A 1 100 ? -0.695 11.858 -4.489 1.00 94.12 100 VAL A N 1
ATOM 814 C CA . VAL A 1 100 ? -0.261 10.840 -3.524 1.00 94.12 100 VAL A CA 1
ATOM 815 C C . VAL A 1 100 ? -0.214 11.422 -2.109 1.00 94.12 100 VAL A C 1
ATOM 817 O O . VAL A 1 100 ? -0.740 10.805 -1.182 1.00 94.12 100 VAL A O 1
ATOM 820 N N . ASN A 1 101 ? 0.308 12.640 -1.942 1.00 94.88 101 ASN A N 1
ATOM 821 C CA . ASN A 1 101 ? 0.322 13.332 -0.651 1.00 94.88 101 ASN A CA 1
ATOM 822 C C . ASN A 1 101 ? -1.086 13.611 -0.118 1.00 94.88 101 ASN A C 1
ATOM 824 O O . ASN A 1 101 ? -1.342 13.365 1.057 1.00 94.88 101 ASN A O 1
ATOM 828 N N . ARG A 1 102 ? -2.025 14.040 -0.970 1.00 94.38 102 ARG A N 1
ATOM 829 C CA . ARG A 1 102 ? -3.428 14.239 -0.569 1.00 94.38 102 ARG A CA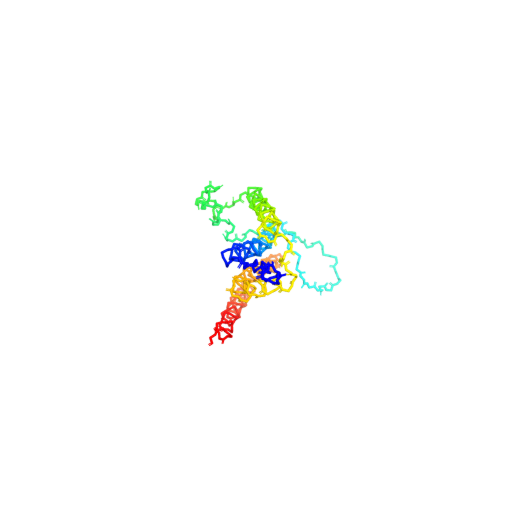 1
ATOM 830 C C . ARG A 1 102 ? -4.067 12.946 -0.058 1.00 94.38 102 ARG A C 1
ATOM 832 O O . ARG A 1 102 ? -4.865 12.972 0.877 1.00 94.38 102 ARG A O 1
ATOM 839 N N . ILE A 1 103 ? -3.747 11.810 -0.672 1.00 95.06 103 ILE A N 1
ATOM 840 C CA . ILE A 1 103 ? -4.257 10.508 -0.227 1.00 95.06 103 ILE A CA 1
ATOM 841 C C . ILE A 1 103 ? -3.644 10.106 1.114 1.00 95.06 103 ILE A C 1
ATOM 843 O O . ILE A 1 103 ? -4.375 9.674 2.006 1.00 95.06 103 ILE A O 1
ATOM 847 N N . LEU A 1 104 ? -2.335 10.298 1.285 1.00 96.69 104 LEU A N 1
ATOM 848 C CA . LEU A 1 104 ? -1.653 10.049 2.556 1.00 96.69 104 LEU A CA 1
ATOM 849 C C . LEU A 1 104 ? -2.212 10.928 3.687 1.00 96.69 104 LEU A C 1
ATOM 851 O O . LEU A 1 104 ? -2.476 10.416 4.776 1.00 96.69 104 LEU A O 1
ATOM 855 N N . GLU A 1 105 ? -2.472 12.208 3.414 1.00 97.06 105 GLU A N 1
ATOM 856 C CA . GLU A 1 105 ? -3.112 13.138 4.351 1.00 97.06 105 GLU A CA 1
ATOM 857 C C . GLU A 1 105 ? -4.533 12.683 4.718 1.00 97.06 105 GLU A C 1
ATOM 859 O O . GLU A 1 105 ? -4.890 12.632 5.895 1.00 97.06 105 GLU A O 1
ATOM 864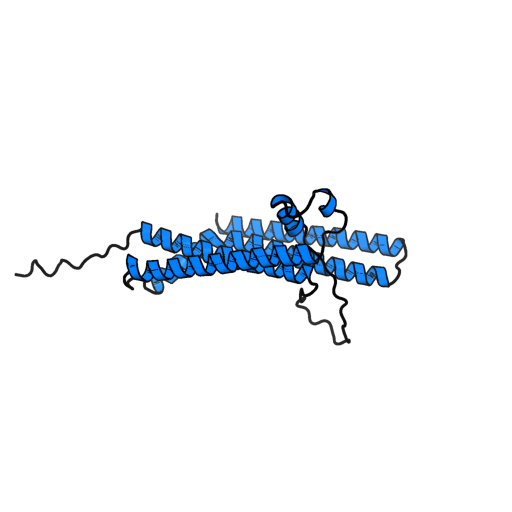 N N . ASN A 1 106 ? -5.337 12.262 3.736 1.00 96.38 106 ASN A N 1
ATOM 865 C CA . ASN A 1 106 ? -6.670 11.714 3.991 1.00 96.38 106 ASN A CA 1
ATOM 866 C C . ASN A 1 106 ? -6.617 10.468 4.891 1.00 96.38 106 ASN A C 1
ATOM 868 O O . ASN A 1 106 ? -7.409 10.349 5.825 1.00 96.38 106 ASN A O 1
ATOM 872 N N . PHE A 1 107 ? -5.667 9.559 4.663 1.00 97.12 107 PHE A N 1
ATOM 873 C CA . PHE A 1 107 ? -5.477 8.413 5.552 1.00 97.12 107 PHE A CA 1
ATOM 874 C C . PHE A 1 107 ? -5.063 8.827 6.962 1.00 97.12 107 PHE A C 1
ATOM 876 O O . PHE A 1 107 ? -5.554 8.247 7.927 1.00 97.12 107 PHE A O 1
ATOM 883 N N . GLN A 1 108 ? -4.191 9.829 7.096 1.00 96.75 108 GLN A N 1
ATOM 884 C CA . GLN A 1 108 ? -3.783 10.339 8.402 1.00 96.75 108 GLN A CA 1
ATOM 885 C C . GLN A 1 108 ? -4.980 10.911 9.169 1.00 96.75 108 GLN A C 1
ATOM 887 O O . GLN A 1 108 ? -5.170 10.571 10.335 1.00 96.75 108 GLN A O 1
ATOM 892 N N . ASN A 1 109 ? -5.828 11.695 8.501 1.00 97.06 109 ASN A N 1
ATOM 893 C CA . ASN A 1 109 ? -7.051 12.239 9.092 1.00 97.06 109 ASN A CA 1
ATOM 894 C C . ASN A 1 109 ? -8.023 11.126 9.513 1.00 97.06 109 ASN A C 1
ATOM 896 O O . ASN A 1 109 ? -8.488 11.110 10.649 1.00 97.06 109 ASN A O 1
ATOM 900 N N . GLN A 1 110 ? -8.267 10.135 8.648 1.00 96.50 110 GLN A N 1
ATOM 901 C CA . GLN A 1 110 ? -9.130 8.996 8.988 1.00 96.50 110 GLN A CA 1
ATOM 902 C C . GLN A 1 110 ? -8.586 8.179 10.163 1.00 96.50 110 GLN A C 1
ATOM 904 O O . GLN A 1 110 ? -9.352 7.723 11.011 1.00 96.50 110 GLN A O 1
ATOM 909 N N . LEU A 1 111 ? -7.269 7.979 10.224 1.00 96.12 111 LEU A N 1
ATOM 910 C CA . LEU A 1 111 ? -6.628 7.239 11.303 1.00 96.12 111 LEU A CA 1
ATOM 911 C C . LEU A 1 111 ? -6.800 7.964 12.643 1.00 96.12 111 LEU A C 1
ATOM 913 O O . LEU A 1 111 ? -7.178 7.319 13.620 1.00 96.12 111 LEU A O 1
ATOM 917 N N . LEU A 1 112 ? -6.614 9.288 12.672 1.00 96.50 112 LEU A N 1
ATOM 918 C CA . LEU A 1 112 ? -6.880 10.111 13.857 1.00 96.50 112 LEU A CA 1
ATOM 919 C C . LEU A 1 112 ? -8.353 10.034 14.282 1.00 96.50 112 LEU A C 1
ATOM 921 O O . LEU A 1 112 ? -8.639 9.811 15.460 1.00 96.50 112 LEU A O 1
ATOM 925 N N . ASP A 1 113 ? -9.286 10.128 13.331 1.00 96.69 113 ASP A N 1
ATOM 926 C CA . ASP A 1 113 ? -10.723 10.020 13.601 1.00 96.69 113 ASP A CA 1
ATOM 927 C C . ASP A 1 113 ? -11.098 8.659 14.202 1.00 96.69 113 ASP A C 1
ATOM 929 O O . ASP A 1 113 ? -11.855 8.583 15.174 1.00 96.69 113 ASP A O 1
ATOM 933 N N . TYR A 1 114 ? -10.590 7.560 13.636 1.00 96.50 114 TYR A N 1
ATOM 934 C CA . TYR A 1 114 ? -10.882 6.217 14.139 1.00 96.50 114 TYR A CA 1
ATOM 935 C C . TYR A 1 114 ? -10.230 5.946 15.495 1.00 96.50 114 TYR A C 1
ATOM 937 O O . TYR A 1 114 ? -10.863 5.320 16.345 1.00 96.50 114 TYR A O 1
ATOM 945 N N . GLN A 1 115 ? -9.011 6.440 15.725 1.00 94.38 115 GLN A N 1
ATOM 946 C CA . GLN A 1 115 ? -8.353 6.356 17.030 1.00 94.38 115 GLN A CA 1
ATOM 947 C C . GLN A 1 115 ? -9.124 7.139 18.094 1.00 94.38 115 GLN A C 1
ATOM 949 O O . GLN A 1 115 ? -9.381 6.611 19.172 1.00 94.38 115 GLN A O 1
ATOM 954 N N . SER A 1 116 ? -9.569 8.357 17.778 1.00 94.31 116 SER A N 1
ATOM 955 C CA . SER A 1 116 ? -10.389 9.161 18.688 1.00 94.31 116 SER A CA 1
ATOM 956 C C . SER A 1 116 ? -11.713 8.467 19.027 1.00 94.31 116 SER A C 1
ATOM 958 O O . SER A 1 116 ? -12.066 8.360 20.201 1.00 94.31 116 SER A O 1
ATOM 960 N N . LYS A 1 117 ? -12.405 7.905 18.024 1.00 93.44 117 LYS A N 1
ATOM 961 C CA . LYS A 1 117 ? -13.638 7.121 18.229 1.00 93.44 117 LYS A CA 1
ATOM 962 C C . LYS A 1 117 ? -13.408 5.880 19.086 1.00 93.44 117 LYS A C 1
ATOM 964 O O . LYS A 1 117 ? -14.258 5.550 19.909 1.00 93.44 117 LYS A O 1
ATOM 969 N N . LEU A 1 118 ? -12.280 5.193 18.902 1.00 90.75 118 LEU A N 1
ATOM 970 C CA . LEU A 1 118 ? -11.918 4.024 19.701 1.00 90.75 118 LEU A CA 1
ATOM 971 C C . LEU A 1 118 ? -11.715 4.410 21.170 1.00 90.75 118 LEU A C 1
ATOM 973 O O . LEU A 1 118 ? -12.301 3.775 22.045 1.00 90.75 118 LEU A O 1
ATOM 977 N N . GLU A 1 119 ? -10.953 5.470 21.436 1.00 88.75 119 GLU A N 1
ATOM 978 C CA . GLU A 1 119 ? -10.723 5.968 22.797 1.00 88.75 119 GLU A CA 1
ATOM 979 C C . GLU A 1 119 ? -12.021 6.430 23.466 1.00 88.75 119 GLU A C 1
ATOM 981 O O . GLU A 1 119 ? -12.306 6.044 24.602 1.00 88.75 119 GLU A O 1
ATOM 986 N N . GLN A 1 120 ? -12.868 7.168 22.743 1.00 89.12 120 GLN A N 1
ATOM 987 C CA . GLN A 1 120 ? -14.187 7.568 23.233 1.00 89.12 120 GLN A CA 1
ATOM 988 C C . GLN A 1 120 ? -15.050 6.346 23.577 1.00 89.12 120 GLN A C 1
ATOM 990 O O . GLN A 1 120 ? -15.639 6.276 24.656 1.00 89.12 120 GLN A O 1
ATOM 995 N N . MET A 1 121 ? -15.087 5.335 22.704 1.00 84.75 121 MET A N 1
ATOM 996 C CA . MET A 1 121 ? -15.842 4.107 22.952 1.00 84.75 121 MET A CA 1
ATOM 997 C C . MET A 1 121 ? -15.333 3.326 24.164 1.00 84.75 121 MET A C 1
ATOM 999 O O . MET A 1 121 ? -16.150 2.824 24.942 1.00 84.75 121 MET A O 1
ATOM 1003 N N . LYS A 1 122 ? -14.010 3.232 24.348 1.00 83.81 122 LYS A N 1
ATOM 1004 C CA . LYS A 1 122 ? -13.400 2.592 25.524 1.00 83.81 122 LYS A CA 1
ATOM 1005 C C . LYS A 1 122 ? -13.825 3.288 26.822 1.00 83.81 122 LYS A C 1
ATOM 1007 O O . LYS A 1 122 ? -14.127 2.611 27.807 1.00 83.81 122 LYS A O 1
ATOM 1012 N N . GLN A 1 123 ? -13.906 4.617 26.813 1.00 82.75 123 GLN A N 1
ATOM 1013 C CA . GLN A 1 123 ? -14.333 5.408 27.968 1.00 82.75 123 GLN A CA 1
ATOM 1014 C C . GLN A 1 123 ? -15.841 5.274 28.233 1.00 82.75 123 GLN A C 1
ATOM 1016 O O . GLN A 1 123 ? -16.242 4.875 29.324 1.00 82.75 123 GLN A O 1
ATOM 1021 N N . GLU A 1 124 ? -16.680 5.544 27.232 1.00 80.75 124 GLU A N 1
ATOM 1022 C CA . GLU A 1 124 ? -18.136 5.661 27.400 1.00 80.75 124 GLU A CA 1
ATOM 1023 C C . GLU A 1 124 ? -18.848 4.314 27.544 1.00 80.75 124 GLU A C 1
ATOM 1025 O O . GLU A 1 124 ? -19.726 4.156 28.393 1.00 80.75 124 GLU A O 1
ATOM 1030 N N . LYS A 1 125 ? -18.505 3.335 26.697 1.00 72.94 125 LYS A N 1
ATOM 1031 C CA . LYS A 1 125 ? -19.245 2.063 26.619 1.00 72.94 125 LYS A CA 1
ATOM 1032 C C . LYS A 1 125 ? -18.663 0.981 27.517 1.00 72.94 125 LYS A C 1
ATOM 1034 O O . LYS A 1 125 ? -19.384 0.058 27.894 1.00 72.94 125 LYS A O 1
ATOM 1039 N N . PHE A 1 126 ? -17.374 1.072 27.835 1.00 70.81 126 PHE A N 1
ATOM 1040 C CA . PHE A 1 126 ? -16.678 0.044 28.601 1.00 70.81 126 PHE A CA 1
ATOM 1041 C C . PHE A 1 126 ? -16.258 0.507 29.991 1.00 70.81 126 PHE A C 1
ATOM 1043 O O . PHE A 1 126 ? -15.961 -0.362 30.796 1.00 70.81 126 PHE A O 1
ATOM 1050 N N . ASN A 1 127 ? -16.274 1.806 30.319 1.00 67.56 127 ASN A N 1
ATOM 1051 C CA . ASN A 1 127 ? -15.932 2.328 31.651 1.00 67.56 127 ASN A CA 1
ATOM 1052 C C . ASN A 1 127 ? -14.646 1.693 32.232 1.00 67.56 127 ASN A C 1
ATOM 1054 O O . ASN A 1 127 ? -14.615 1.285 33.393 1.00 67.56 127 ASN A O 1
ATOM 1058 N N . TYR A 1 128 ? -13.616 1.520 31.391 1.00 63.28 128 TYR A N 1
ATOM 1059 C CA . TYR A 1 128 ? -12.345 0.841 31.713 1.00 63.28 128 TYR A CA 1
ATOM 1060 C C . TYR A 1 128 ? -12.433 -0.663 32.063 1.00 63.28 128 TYR A C 1
ATOM 1062 O O . TYR A 1 128 ? -11.459 -1.251 32.525 1.00 63.28 128 TYR A O 1
ATOM 1070 N N . ILE A 1 129 ? -13.572 -1.316 31.811 1.00 65.50 129 ILE A N 1
ATOM 1071 C CA . ILE A 1 129 ? -13.773 -2.771 31.962 1.00 65.50 129 ILE A CA 1
ATOM 1072 C C . ILE A 1 129 ? -13.135 -3.548 30.798 1.00 65.50 129 ILE A C 1
ATOM 1074 O O . ILE A 1 129 ? -12.895 -4.748 30.923 1.00 65.50 129 ILE A O 1
ATOM 1078 N N . LEU A 1 130 ? -12.843 -2.890 29.667 1.00 70.44 130 LEU A N 1
ATOM 1079 C CA . LEU A 1 130 ? -12.057 -3.498 28.594 1.00 70.44 130 LEU A CA 1
ATOM 1080 C C . LEU A 1 130 ? -10.638 -3.749 29.117 1.00 70.44 130 LEU A C 1
ATOM 1082 O O . LEU A 1 130 ? -9.806 -2.847 29.143 1.00 70.44 130 LEU A O 1
ATOM 1086 N N . THR A 1 131 ? -10.384 -4.968 29.583 1.00 75.12 131 THR A N 1
ATOM 1087 C CA . THR A 1 131 ? -9.053 -5.343 30.046 1.00 75.12 131 THR A CA 1
ATOM 1088 C C . THR A 1 131 ? -8.126 -5.535 28.849 1.00 75.12 131 THR A C 1
ATOM 1090 O O . THR A 1 131 ? -8.575 -5.837 27.736 1.00 75.12 131 THR A O 1
ATOM 1093 N N . ASN A 1 132 ? -6.820 -5.410 29.082 1.00 79.19 132 ASN A N 1
ATOM 1094 C CA . ASN A 1 132 ? -5.810 -5.644 28.050 1.00 79.19 132 ASN A CA 1
ATOM 1095 C C . ASN A 1 132 ? -5.956 -7.033 27.406 1.00 79.19 132 ASN A C 1
ATOM 1097 O O . ASN A 1 132 ? -5.675 -7.198 26.225 1.00 79.19 132 ASN A O 1
ATOM 1101 N N . GLU A 1 133 ? -6.425 -8.034 28.151 1.00 80.88 133 GLU A N 1
ATOM 1102 C CA . GLU A 1 133 ? -6.653 -9.388 27.645 1.00 80.88 133 GLU A CA 1
ATOM 1103 C C . GLU A 1 133 ? -7.800 -9.447 26.628 1.00 80.88 133 GLU A C 1
ATOM 1105 O O . GLU A 1 133 ? -7.684 -10.142 25.617 1.00 80.88 133 GLU A O 1
ATOM 1110 N N . ILE A 1 134 ? -8.897 -8.715 26.864 1.00 81.12 134 ILE A N 1
ATOM 1111 C CA . ILE A 1 134 ? -10.025 -8.638 25.922 1.00 81.12 134 ILE A CA 1
ATOM 1112 C C . ILE A 1 134 ? -9.591 -7.885 24.664 1.00 81.12 134 ILE A C 1
ATOM 1114 O O . ILE A 1 134 ? -9.883 -8.328 23.555 1.00 81.12 134 ILE A O 1
ATOM 1118 N N . GLU A 1 135 ? -8.856 -6.784 24.828 1.00 85.12 135 GLU A N 1
ATOM 1119 C CA . GLU A 1 135 ? -8.310 -6.014 23.709 1.00 85.12 135 GLU A CA 1
ATOM 1120 C C . GLU A 1 135 ? -7.384 -6.877 22.842 1.00 85.12 135 GLU A C 1
ATOM 1122 O O . GLU A 1 135 ? -7.616 -7.017 21.644 1.00 85.12 135 GLU A O 1
ATOM 1127 N N . GLN A 1 136 ? -6.430 -7.583 23.455 1.00 87.69 136 GLN A N 1
ATOM 1128 C CA . GLN A 1 136 ? -5.542 -8.511 22.749 1.00 87.69 136 GLN A CA 1
ATOM 1129 C C . GLN A 1 136 ? -6.294 -9.659 22.067 1.00 87.69 136 GLN A C 1
ATOM 1131 O O . GLN A 1 136 ? -5.874 -10.132 21.009 1.00 87.69 136 GLN A O 1
ATOM 1136 N N . ALA A 1 137 ? -7.385 -10.150 22.661 1.00 88.12 137 ALA A N 1
ATOM 1137 C CA . ALA A 1 137 ? -8.208 -11.185 22.041 1.00 88.12 137 ALA A CA 1
ATOM 1138 C C . ALA A 1 137 ? -8.903 -10.661 20.773 1.00 88.12 137 ALA A C 1
ATOM 1140 O O . ALA A 1 137 ? -8.898 -11.347 19.749 1.00 88.12 137 ALA A O 1
ATOM 1141 N N . ILE A 1 138 ? -9.439 -9.437 20.821 1.00 87.88 138 ILE A N 1
ATOM 1142 C CA . ILE A 1 138 ? -10.040 -8.759 19.665 1.00 87.88 138 ILE A CA 1
ATOM 1143 C C . ILE A 1 138 ? -8.982 -8.498 18.589 1.00 87.88 138 ILE A C 1
ATOM 1145 O O . ILE A 1 138 ? -9.199 -8.839 17.427 1.00 87.88 138 ILE A O 1
ATOM 1149 N N . GLU A 1 139 ? -7.820 -7.960 18.962 1.00 90.00 139 GLU A N 1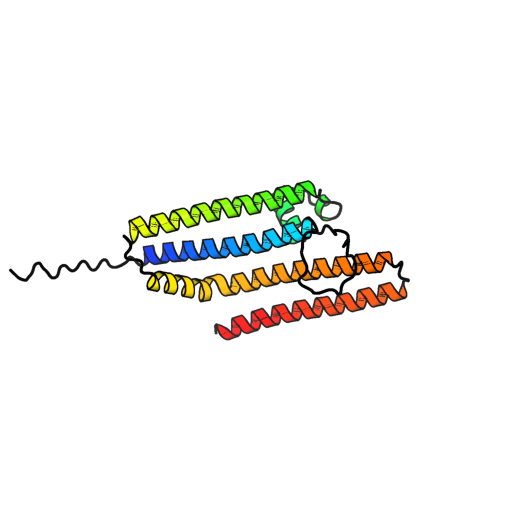
ATOM 1150 C CA . GLU A 1 139 ? -6.710 -7.715 18.037 1.00 90.00 139 GLU A CA 1
ATOM 1151 C C . GLU A 1 139 ? -6.266 -9.003 17.343 1.00 90.00 139 GLU A C 1
ATOM 1153 O O . GLU A 1 139 ? -6.161 -9.035 16.119 1.00 90.00 139 GLU A O 1
ATOM 1158 N N . LYS A 1 140 ? -6.065 -10.097 18.090 1.00 91.00 140 LYS A N 1
ATOM 1159 C CA . LYS A 1 140 ? -5.700 -11.401 17.512 1.00 91.00 140 LYS A CA 1
ATOM 1160 C C . LYS A 1 140 ? -6.763 -11.917 16.554 1.00 91.00 140 LYS A C 1
ATOM 1162 O O . LYS A 1 140 ? -6.416 -12.382 15.469 1.00 91.00 140 LYS A O 1
ATOM 1167 N N . PHE A 1 141 ? -8.036 -11.819 16.932 1.00 90.00 141 PHE A N 1
ATOM 1168 C CA . PHE A 1 141 ? -9.146 -12.211 16.070 1.00 90.00 141 PHE A CA 1
ATOM 1169 C C . PHE A 1 141 ? -9.127 -11.419 14.754 1.00 90.00 141 PHE A C 1
ATOM 1171 O O . PHE A 1 141 ? -9.168 -12.000 13.671 1.00 90.00 141 PHE A O 1
ATOM 1178 N N . ILE A 1 142 ? -8.972 -10.099 14.820 1.00 92.44 142 ILE A N 1
ATOM 1179 C CA . ILE A 1 142 ? -8.919 -9.240 13.631 1.00 92.44 142 ILE A CA 1
ATOM 1180 C C . ILE A 1 142 ? -7.684 -9.527 12.789 1.00 92.44 142 ILE A C 1
ATOM 1182 O O . ILE A 1 142 ? -7.782 -9.596 11.566 1.00 92.44 142 ILE A O 1
ATOM 1186 N N . GLN A 1 143 ? -6.528 -9.733 13.417 1.00 89.44 143 GLN A N 1
ATOM 1187 C CA . GLN A 1 143 ? -5.300 -10.070 12.704 1.00 89.44 143 GLN A CA 1
ATOM 1188 C C . GLN A 1 143 ? -5.450 -11.378 11.922 1.00 89.44 143 GLN A C 1
ATOM 1190 O O . GLN A 1 143 ? -5.061 -11.449 10.755 1.00 89.44 143 GLN A O 1
ATOM 1195 N N . GLN A 1 144 ? -6.061 -12.396 12.528 1.00 86.94 144 GLN A N 1
ATOM 1196 C CA . GLN A 1 144 ? -6.258 -13.700 11.897 1.00 86.94 144 GLN A CA 1
ATOM 1197 C C . GLN A 1 144 ? -7.306 -13.661 10.781 1.00 86.94 144 GLN A C 1
ATOM 1199 O O . GLN A 1 144 ? -7.024 -14.113 9.673 1.00 86.94 144 GLN A O 1
ATOM 1204 N N . TYR A 1 145 ? -8.485 -13.097 11.051 1.00 83.81 145 TYR A N 1
ATOM 1205 C CA . TYR A 1 145 ? -9.651 -13.243 10.170 1.00 83.81 145 TYR A CA 1
ATOM 1206 C C . TYR A 1 145 ? -9.958 -12.009 9.314 1.00 83.81 145 TYR A C 1
ATOM 1208 O O . TYR A 1 145 ? -10.617 -12.136 8.286 1.00 83.81 145 TYR A O 1
ATOM 1216 N N . GLY A 1 146 ? -9.497 -10.823 9.715 1.00 82.56 146 GLY A N 1
ATOM 1217 C CA . GLY A 1 146 ? -9.754 -9.566 9.006 1.00 82.56 146 GLY A CA 1
ATOM 1218 C C . GLY A 1 146 ? -8.558 -9.046 8.207 1.00 82.56 146 GLY A C 1
ATOM 1219 O O . GLY A 1 146 ? -8.718 -8.607 7.074 1.00 82.56 146 GLY A O 1
ATOM 1220 N N . ILE A 1 147 ? -7.347 -9.118 8.771 1.00 92.06 147 ILE A N 1
ATOM 1221 C CA . ILE A 1 147 ? -6.179 -8.398 8.237 1.00 92.06 147 ILE A CA 1
ATOM 1222 C C . ILE A 1 147 ? -5.193 -9.296 7.493 1.00 92.06 147 ILE A C 1
ATOM 1224 O O . ILE A 1 147 ? -4.613 -8.845 6.511 1.00 92.06 147 ILE A O 1
ATOM 1228 N N . SER A 1 148 ? -5.000 -10.558 7.887 1.00 88.19 148 SER A N 1
ATOM 1229 C CA . SER A 1 148 ? -3.936 -11.401 7.309 1.00 88.19 148 SER A CA 1
ATOM 1230 C C . SER A 1 148 ? -3.980 -11.503 5.780 1.00 88.19 148 SER A C 1
ATOM 1232 O O . SER A 1 148 ? -2.952 -11.353 5.124 1.00 88.19 148 SER A O 1
ATOM 1234 N N . ILE A 1 149 ? -5.162 -11.723 5.194 1.00 85.69 149 ILE A N 1
ATOM 1235 C CA . ILE A 1 149 ? -5.309 -11.808 3.730 1.00 85.69 149 ILE A CA 1
ATOM 1236 C C . ILE A 1 149 ? -5.068 -10.441 3.083 1.00 85.69 149 ILE A C 1
ATOM 1238 O O . ILE A 1 149 ? -4.377 -10.356 2.069 1.00 85.69 149 ILE A O 1
ATOM 1242 N N . TYR A 1 150 ? -5.598 -9.370 3.680 1.00 89.38 150 TYR A N 1
ATOM 1243 C CA . TYR A 1 150 ? -5.403 -8.011 3.182 1.00 89.38 150 TYR A CA 1
ATOM 1244 C C . TYR A 1 150 ? -3.922 -7.618 3.176 1.00 89.38 150 TYR A C 1
ATOM 1246 O O . TYR A 1 150 ? -3.404 -7.132 2.173 1.00 89.38 150 TYR A O 1
ATOM 1254 N N . LYS A 1 151 ? -3.216 -7.931 4.265 1.00 92.38 151 LYS A N 1
ATOM 1255 C CA . LYS A 1 151 ? -1.780 -7.718 4.420 1.00 92.38 151 LYS A CA 1
ATOM 1256 C C . LYS A 1 151 ? -0.968 -8.438 3.345 1.00 92.38 151 LYS A C 1
ATOM 1258 O O . LYS A 1 151 ? -0.105 -7.804 2.755 1.00 92.38 151 LYS A O 1
ATOM 1263 N N . ILE A 1 152 ? -1.266 -9.705 3.043 1.00 88.81 152 ILE A N 1
ATOM 1264 C CA . ILE A 1 152 ? -0.575 -10.450 1.971 1.00 88.81 152 ILE A CA 1
ATOM 1265 C C . ILE A 1 152 ? -0.718 -9.732 0.623 1.00 88.81 152 ILE A C 1
ATOM 1267 O O . ILE A 1 152 ? 0.260 -9.590 -0.110 1.00 88.81 152 ILE A O 1
ATOM 1271 N N . SER A 1 153 ? -1.922 -9.253 0.299 1.00 89.38 153 SER A N 1
ATOM 1272 C CA . SER A 1 153 ? -2.162 -8.507 -0.940 1.00 89.38 153 SER A CA 1
ATOM 1273 C C . SER A 1 153 ? -1.357 -7.206 -0.984 1.00 89.38 153 SER A C 1
ATOM 1275 O O . SER A 1 153 ? -0.697 -6.927 -1.982 1.00 89.38 153 SER A O 1
ATOM 1277 N N . ILE A 1 154 ? -1.357 -6.436 0.108 1.00 92.56 154 ILE A N 1
ATOM 1278 C CA . ILE A 1 154 ? -0.595 -5.184 0.214 1.00 92.56 154 ILE A CA 1
ATOM 1279 C C . ILE A 1 154 ? 0.917 -5.434 0.123 1.00 92.56 154 ILE A C 1
ATOM 1281 O O . ILE A 1 154 ? 1.606 -4.758 -0.638 1.00 92.56 154 ILE A O 1
ATOM 1285 N N . GLU A 1 155 ? 1.444 -6.428 0.841 1.00 90.50 155 GLU A N 1
ATOM 1286 C CA . GLU A 1 155 ? 2.863 -6.807 0.793 1.00 90.50 155 GLU A CA 1
ATOM 1287 C C . GLU A 1 155 ? 3.290 -7.265 -0.605 1.00 90.50 155 GLU A C 1
ATOM 1289 O O . GLU A 1 155 ? 4.411 -6.979 -1.036 1.00 90.50 155 GLU A O 1
ATOM 1294 N N . SER A 1 156 ? 2.399 -7.933 -1.341 1.00 88.00 156 SER A N 1
ATOM 1295 C CA . SER A 1 156 ? 2.656 -8.279 -2.735 1.00 88.00 156 SER A CA 1
ATOM 1296 C C . SER A 1 156 ? 2.739 -7.048 -3.625 1.00 88.00 156 SER A C 1
ATOM 1298 O O . SER A 1 156 ? 3.661 -6.970 -4.427 1.00 88.00 156 SER A O 1
ATOM 1300 N N . LEU A 1 157 ? 1.816 -6.091 -3.491 1.00 91.12 157 LEU A N 1
ATOM 1301 C CA . LEU A 1 157 ? 1.857 -4.851 -4.274 1.00 91.12 157 LEU A CA 1
ATOM 1302 C C . LEU A 1 157 ? 3.143 -4.067 -3.997 1.00 91.12 157 LEU A C 1
ATOM 1304 O O . LEU A 1 157 ? 3.821 -3.652 -4.932 1.00 91.12 157 LEU A O 1
ATOM 1308 N N . ILE A 1 158 ? 3.531 -3.946 -2.724 1.00 91.56 158 ILE A N 1
ATOM 1309 C CA . ILE A 1 158 ? 4.809 -3.337 -2.327 1.00 91.56 158 ILE A CA 1
ATOM 1310 C C . ILE A 1 158 ? 5.978 -4.062 -2.996 1.00 91.56 158 ILE A C 1
ATOM 1312 O O . ILE A 1 158 ? 6.845 -3.424 -3.591 1.00 91.56 158 ILE A O 1
ATOM 1316 N N . SER A 1 159 ? 5.990 -5.395 -2.932 1.00 88.69 159 SER A N 1
ATOM 1317 C CA . SER A 1 159 ? 7.050 -6.201 -3.539 1.00 88.69 159 SER A CA 1
ATOM 1318 C C . SER A 1 159 ? 7.132 -5.970 -5.047 1.00 88.69 159 SER A C 1
ATOM 1320 O O . SER A 1 159 ? 8.230 -5.776 -5.560 1.00 88.69 159 SER A O 1
ATOM 1322 N N . THR A 1 160 ? 5.995 -5.942 -5.748 1.00 88.19 160 THR A N 1
ATOM 1323 C CA . THR A 1 160 ? 5.928 -5.656 -7.188 1.00 88.19 160 THR A CA 1
ATOM 1324 C C . THR A 1 160 ? 6.547 -4.302 -7.510 1.00 88.19 160 THR A C 1
ATOM 1326 O O . THR A 1 160 ? 7.458 -4.245 -8.329 1.00 88.19 160 THR A O 1
ATOM 1329 N N . VAL A 1 161 ? 6.162 -3.236 -6.799 1.00 90.31 161 VAL A N 1
ATOM 1330 C CA . VAL A 1 161 ? 6.745 -1.895 -6.999 1.00 90.31 161 VAL A CA 1
ATOM 1331 C C . VAL A 1 161 ? 8.256 -1.909 -6.792 1.00 90.31 161 VAL A C 1
ATOM 1333 O O . VAL A 1 161 ? 9.003 -1.357 -7.597 1.00 90.31 161 VAL A O 1
ATOM 1336 N N . GLU A 1 162 ? 8.732 -2.555 -5.727 1.00 88.50 162 GLU A N 1
ATOM 1337 C CA . GLU A 1 162 ? 10.165 -2.659 -5.457 1.00 88.50 162 GLU A CA 1
ATOM 1338 C C . GLU A 1 162 ? 10.921 -3.456 -6.525 1.00 88.50 162 GLU A C 1
ATOM 1340 O O . GLU A 1 162 ? 12.097 -3.176 -6.778 1.00 88.50 162 GLU A O 1
ATOM 1345 N N . TYR A 1 163 ? 10.302 -4.485 -7.106 1.00 85.75 163 TYR A N 1
ATOM 1346 C CA . TYR A 1 163 ? 10.888 -5.251 -8.203 1.00 85.75 163 TYR A CA 1
ATOM 1347 C C . TYR A 1 163 ? 10.923 -4.432 -9.489 1.00 85.75 163 TYR A C 1
ATOM 1349 O O . TYR A 1 163 ? 11.995 -4.317 -10.077 1.00 85.75 163 TYR A O 1
ATOM 1357 N N . ASP A 1 164 ? 9.816 -3.796 -9.863 1.00 85.88 164 ASP A N 1
ATOM 1358 C CA . ASP A 1 164 ? 9.721 -2.965 -11.064 1.00 85.88 164 ASP A CA 1
ATOM 1359 C C . ASP A 1 164 ? 10.704 -1.793 -11.009 1.00 85.88 164 ASP A C 1
ATOM 1361 O O . ASP A 1 164 ? 11.389 -1.491 -11.986 1.00 85.88 164 ASP A O 1
ATOM 1365 N N . TYR A 1 165 ? 10.845 -1.166 -9.839 1.00 86.62 165 TYR A N 1
ATOM 1366 C CA . TYR A 1 165 ? 11.818 -0.099 -9.631 1.00 86.62 165 TYR A CA 1
ATOM 1367 C C . TYR A 1 165 ? 13.265 -0.591 -9.815 1.00 86.62 165 TYR A C 1
ATOM 1369 O O . TYR A 1 165 ? 14.070 0.075 -10.467 1.00 86.62 165 TYR A O 1
ATOM 1377 N N . LYS A 1 166 ? 13.610 -1.777 -9.284 1.00 84.25 166 LYS A N 1
ATOM 1378 C CA . LYS A 1 166 ? 14.935 -2.398 -9.503 1.00 84.25 166 LYS A CA 1
ATOM 1379 C C . LYS A 1 166 ? 15.170 -2.706 -10.971 1.00 84.25 166 LYS A C 1
ATOM 1381 O O . LYS A 1 166 ? 16.273 -2.502 -11.465 1.00 84.25 166 LYS A O 1
ATOM 1386 N N . ASP A 1 167 ? 14.154 -3.228 -11.637 1.00 84.50 167 ASP A N 1
ATOM 1387 C CA . ASP A 1 167 ? 14.235 -3.635 -13.029 1.00 84.50 167 ASP A CA 1
ATOM 1388 C C . ASP A 1 167 ? 14.471 -2.420 -13.932 1.00 84.50 167 ASP A C 1
ATOM 1390 O O . ASP A 1 167 ? 15.394 -2.445 -14.744 1.00 84.50 167 ASP A O 1
ATOM 1394 N N . ARG A 1 168 ? 13.773 -1.308 -13.679 1.00 84.50 168 ARG A N 1
ATOM 1395 C CA . ARG A 1 168 ? 14.019 -0.020 -14.348 1.00 84.50 168 ARG A CA 1
ATOM 1396 C C . ARG A 1 168 ? 15.407 0.550 -14.075 1.00 84.50 168 ARG A C 1
ATOM 1398 O O . ARG A 1 168 ? 16.006 1.135 -14.971 1.00 84.50 168 ARG A O 1
ATOM 1405 N N . LEU A 1 169 ? 15.933 0.383 -12.861 1.00 84.31 169 LEU A N 1
ATOM 1406 C CA . LEU A 1 169 ? 17.297 0.808 -12.533 1.00 84.31 169 LEU A CA 1
ATOM 1407 C C . LEU A 1 169 ? 18.344 0.027 -13.324 1.00 84.31 169 LEU A C 1
ATOM 1409 O O . LEU A 1 169 ? 19.233 0.632 -13.917 1.00 84.31 169 LEU A O 1
ATOM 1413 N N . ILE A 1 170 ? 18.205 -1.297 -13.375 1.00 85.19 170 ILE A N 1
ATOM 1414 C CA . ILE A 1 170 ? 19.106 -2.159 -14.144 1.00 85.19 170 ILE A CA 1
ATOM 1415 C C . ILE A 1 170 ? 18.990 -1.851 -15.641 1.00 85.19 170 ILE A C 1
ATOM 1417 O O . ILE A 1 170 ? 20.008 -1.771 -16.321 1.00 85.19 170 ILE A O 1
ATOM 1421 N N . GLU A 1 171 ? 17.775 -1.660 -16.162 1.00 85.69 171 GLU A N 1
ATOM 1422 C CA . GLU A 1 171 ? 17.555 -1.282 -17.561 1.00 85.69 171 GLU A CA 1
ATOM 1423 C C . GLU A 1 171 ? 18.219 0.056 -17.887 1.00 85.69 171 GLU A C 1
ATOM 1425 O O . GLU A 1 171 ? 18.950 0.158 -18.868 1.00 85.69 171 GLU A O 1
ATOM 1430 N N . PHE A 1 172 ? 18.039 1.066 -17.036 1.00 83.75 172 PHE A N 1
ATOM 1431 C CA . PHE A 1 172 ? 18.679 2.364 -17.205 1.00 83.75 172 PHE A CA 1
ATOM 1432 C C . PHE A 1 172 ? 20.212 2.261 -17.221 1.00 83.75 172 PHE A C 1
ATOM 1434 O O . PHE A 1 172 ? 20.861 2.846 -18.088 1.00 83.75 172 PHE A O 1
ATOM 1441 N N . GLU A 1 173 ? 20.806 1.516 -16.285 1.00 84.06 173 GLU A N 1
ATOM 1442 C CA . GLU A 1 173 ? 22.253 1.271 -16.254 1.00 84.06 173 GLU A CA 1
ATOM 1443 C C . GLU A 1 173 ? 22.727 0.545 -17.515 1.00 84.06 173 GLU A C 1
ATOM 1445 O O . GLU A 1 173 ? 23.674 0.997 -18.154 1.00 84.06 173 GLU A O 1
ATOM 1450 N N . PHE A 1 174 ? 22.018 -0.506 -17.928 1.00 86.19 174 PHE A N 1
ATOM 1451 C CA . PHE A 1 174 ? 22.329 -1.274 -19.129 1.00 86.19 174 PHE A CA 1
ATOM 1452 C C . PHE A 1 174 ? 22.285 -0.415 -20.397 1.00 86.19 174 PHE A C 1
ATOM 1454 O O . PHE A 1 174 ? 23.209 -0.477 -21.200 1.00 86.19 174 PHE A O 1
ATOM 1461 N N . GLN A 1 175 ? 21.268 0.436 -20.573 1.00 84.75 175 GLN A N 1
ATOM 1462 C CA . GLN A 1 175 ? 21.191 1.326 -21.740 1.00 84.75 175 GLN A CA 1
ATOM 1463 C C . GLN A 1 175 ? 22.332 2.353 -21.770 1.00 84.75 175 GLN A C 1
ATOM 1465 O O . GLN A 1 175 ? 22.831 2.677 -22.847 1.00 84.75 175 GLN A O 1
ATOM 1470 N N . ASN A 1 176 ? 22.795 2.830 -20.608 1.00 85.00 176 ASN A N 1
ATOM 1471 C CA . ASN A 1 176 ? 23.934 3.753 -20.532 1.00 85.00 176 ASN A CA 1
ATOM 1472 C C . ASN A 1 176 ? 25.260 3.116 -20.989 1.00 85.00 176 ASN A C 1
ATOM 1474 O O . ASN A 1 176 ? 26.188 3.845 -21.343 1.00 85.00 176 ASN A O 1
ATOM 1478 N N . GLU A 1 177 ? 25.359 1.784 -21.020 1.00 87.25 177 GLU A N 1
ATOM 1479 C CA . GLU A 1 177 ? 26.522 1.061 -21.551 1.00 87.25 177 GLU A CA 1
ATOM 1480 C C . GLU A 1 177 ? 26.522 0.950 -23.089 1.00 87.25 177 GLU A C 1
ATOM 1482 O O . GLU A 1 177 ? 27.465 0.409 -23.663 1.00 87.25 177 GLU A O 1
ATOM 1487 N N . ASN A 1 178 ? 25.507 1.499 -23.774 1.00 86.56 178 ASN A N 1
ATOM 1488 C CA . ASN A 1 178 ? 25.315 1.425 -25.229 1.00 86.56 178 ASN A CA 1
ATOM 1489 C C . ASN A 1 178 ? 25.374 -0.018 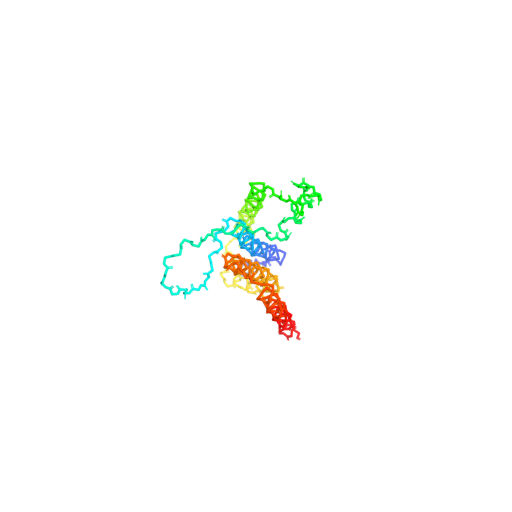-25.779 1.00 86.56 178 ASN A C 1
ATOM 1491 O O . ASN A 1 178 ? 26.231 -0.339 -26.612 1.00 86.56 178 ASN A O 1
ATOM 1495 N N . PRO A 1 179 ? 24.466 -0.902 -25.331 1.00 89.88 179 PRO A N 1
ATOM 1496 C CA . PRO A 1 179 ? 24.482 -2.307 -25.702 1.00 89.88 179 PRO A CA 1
ATOM 1497 C C . PRO A 1 179 ? 24.111 -2.496 -27.174 1.00 89.88 179 PRO A C 1
ATOM 1499 O O . PRO A 1 179 ? 23.279 -1.776 -27.734 1.00 89.88 179 PRO A O 1
ATOM 1502 N N . ASN A 1 180 ? 24.699 -3.510 -27.805 1.00 93.38 180 ASN A N 1
ATOM 1503 C CA . ASN A 1 180 ? 24.323 -3.916 -29.156 1.00 93.38 180 ASN A CA 1
ATOM 1504 C C . ASN A 1 180 ? 22.985 -4.684 -29.168 1.00 93.38 180 ASN A C 1
ATOM 1506 O O . ASN A 1 180 ? 22.484 -5.115 -28.130 1.00 93.38 180 ASN A O 1
ATOM 1510 N N . GLU A 1 181 ? 22.405 -4.878 -30.354 1.00 92.12 181 GLU A N 1
ATOM 1511 C CA . GLU A 1 181 ? 21.093 -5.533 -30.508 1.00 92.12 181 GLU A CA 1
ATOM 1512 C C . GLU A 1 181 ? 21.043 -6.948 -29.914 1.00 92.12 181 GLU A C 1
ATOM 1514 O O . GLU A 1 181 ? 20.067 -7.313 -29.264 1.00 92.12 181 GLU A O 1
ATOM 1519 N N . PHE A 1 182 ? 22.126 -7.717 -30.039 1.00 92.38 182 PHE A N 1
ATOM 1520 C CA . PHE A 1 182 ? 22.209 -9.056 -29.455 1.00 92.38 182 PHE A CA 1
ATOM 1521 C C . PHE A 1 182 ? 22.170 -9.024 -27.918 1.00 92.38 182 PHE A C 1
ATOM 1523 O O . PHE A 1 182 ? 21.466 -9.809 -27.283 1.00 92.38 182 PHE A O 1
ATOM 1530 N N . GLN A 1 183 ? 22.892 -8.086 -27.299 1.00 89.06 183 GLN A N 1
ATOM 1531 C CA . GLN A 1 183 ? 22.870 -7.887 -25.850 1.00 89.06 183 GLN A CA 1
ATOM 1532 C C . GLN A 1 183 ? 21.480 -7.453 -25.371 1.00 89.06 183 GLN A C 1
ATOM 1534 O O . GLN A 1 183 ? 21.012 -7.956 -24.348 1.00 89.06 183 GLN A O 1
ATOM 1539 N N . LYS A 1 184 ? 20.799 -6.570 -26.115 1.00 89.12 184 LYS A N 1
ATOM 1540 C CA . LYS A 1 184 ? 19.420 -6.153 -25.810 1.00 89.12 184 LYS A CA 1
ATOM 1541 C C . LYS A 1 184 ? 18.446 -7.331 -25.860 1.00 89.12 184 LYS A C 1
ATOM 1543 O O . LYS A 1 184 ? 17.613 -7.472 -24.967 1.00 89.12 184 LYS A O 1
ATOM 1548 N N . GLU A 1 185 ? 18.569 -8.205 -26.859 1.00 90.94 185 GLU A N 1
ATOM 1549 C CA . GLU A 1 185 ? 17.713 -9.389 -26.991 1.00 90.94 185 GLU A CA 1
ATOM 1550 C C . GLU A 1 185 ? 17.880 -10.352 -25.804 1.00 90.94 185 GLU A C 1
ATOM 1552 O O . GLU A 1 185 ? 16.894 -10.790 -25.203 1.00 90.94 185 GLU A O 1
ATOM 1557 N N . ILE A 1 186 ? 19.126 -10.635 -25.406 1.00 88.88 186 ILE A N 1
ATOM 1558 C CA . ILE A 1 186 ? 19.418 -11.465 -24.226 1.00 88.88 186 ILE A CA 1
ATOM 1559 C C . ILE A 1 186 ? 18.841 -10.833 -22.959 1.00 88.88 186 ILE A C 1
ATOM 1561 O O . ILE A 1 186 ? 18.206 -11.525 -22.159 1.00 88.88 186 ILE A O 1
ATOM 1565 N N . PHE A 1 187 ? 19.050 -9.529 -22.776 1.00 88.50 187 PHE A N 1
ATOM 1566 C CA . PHE A 1 187 ? 18.565 -8.795 -21.613 1.00 88.50 187 PHE A CA 1
ATOM 1567 C C . PHE A 1 187 ? 17.040 -8.908 -21.477 1.00 88.50 187 PHE A C 1
ATOM 1569 O O . PHE A 1 187 ? 16.542 -9.345 -20.438 1.00 88.50 187 PHE A O 1
ATOM 1576 N N . ASN A 1 188 ? 16.299 -8.652 -22.557 1.00 86.31 188 ASN A N 1
ATOM 1577 C CA . ASN A 1 188 ? 14.837 -8.756 -22.576 1.00 86.31 188 ASN A CA 1
ATOM 1578 C C . ASN A 1 188 ? 14.340 -10.170 -22.232 1.00 86.31 188 ASN A C 1
ATOM 1580 O O . ASN A 1 188 ? 13.387 -10.337 -21.464 1.00 86.31 188 ASN A O 1
ATOM 1584 N N . ASN A 1 189 ? 15.012 -11.202 -22.747 1.00 87.50 189 ASN A N 1
ATOM 1585 C CA . ASN A 1 189 ? 14.673 -12.593 -22.447 1.00 87.50 189 ASN A CA 1
ATOM 1586 C C . ASN A 1 189 ? 14.869 -12.934 -20.959 1.00 87.50 189 ASN A C 1
ATOM 1588 O O . ASN A 1 189 ? 14.009 -13.585 -20.358 1.00 87.50 189 ASN A O 1
ATOM 1592 N N . ILE A 1 190 ? 15.956 -12.463 -20.339 1.00 86.19 190 ILE A N 1
ATOM 1593 C CA . ILE A 1 190 ? 16.222 -12.673 -18.905 1.00 86.19 190 ILE A CA 1
ATOM 1594 C C . ILE A 1 190 ? 15.138 -12.009 -18.045 1.00 86.19 190 ILE A C 1
ATOM 1596 O O . ILE A 1 190 ? 14.633 -12.630 -17.103 1.00 86.19 190 ILE A O 1
ATOM 1600 N N . PHE A 1 191 ? 14.746 -10.777 -18.376 1.00 81.69 191 PHE A N 1
ATOM 1601 C CA . PHE A 1 191 ? 13.720 -10.039 -17.632 1.00 81.69 191 PHE A CA 1
ATOM 1602 C C . PHE A 1 191 ? 12.354 -10.721 -17.695 1.00 81.69 191 PHE A C 1
ATOM 1604 O O . PHE A 1 191 ? 11.690 -10.875 -16.667 1.00 81.69 191 PHE A O 1
ATOM 1611 N N . LYS A 1 192 ? 11.971 -11.240 -18.867 1.00 82.44 192 LYS A N 1
ATOM 1612 C CA . LYS A 1 192 ? 10.721 -11.992 -19.035 1.00 82.44 192 LYS A CA 1
ATOM 1613 C C . LYS A 1 192 ? 10.651 -13.218 -18.117 1.00 82.44 192 LYS A C 1
ATOM 1615 O O . LYS A 1 192 ? 9.648 -13.425 -17.435 1.00 82.44 192 LYS A O 1
ATOM 1620 N N . VAL A 1 193 ? 11.727 -14.005 -18.051 1.00 84.31 193 VAL A N 1
ATOM 1621 C CA . VAL A 1 193 ? 11.800 -15.194 -17.178 1.00 84.31 193 VAL A CA 1
ATOM 1622 C C . VAL A 1 193 ? 11.748 -14.803 -15.697 1.00 84.31 193 VAL A C 1
ATOM 1624 O O . VAL A 1 193 ? 11.092 -15.470 -14.893 1.00 84.31 193 VAL A O 1
ATOM 1627 N N . LYS A 1 194 ? 12.419 -13.709 -15.322 1.00 82.38 194 LYS A N 1
ATOM 1628 C CA . LYS A 1 194 ? 12.438 -13.206 -13.944 1.00 82.38 194 LYS A CA 1
ATOM 1629 C C . LYS A 1 194 ? 11.050 -12.752 -13.477 1.00 82.38 194 LYS A C 1
ATOM 1631 O O . LYS A 1 194 ? 10.639 -13.150 -12.389 1.00 82.38 194 LYS A O 1
ATOM 1636 N N . SER A 1 195 ? 10.320 -12.002 -14.303 1.00 76.00 195 SER A N 1
ATOM 1637 C CA . SER A 1 195 ? 8.952 -11.552 -14.003 1.00 76.00 195 SER A CA 1
ATOM 1638 C C . SER A 1 195 ? 8.007 -12.737 -13.750 1.00 76.00 195 SER A C 1
ATOM 1640 O O . SER A 1 195 ? 7.336 -12.802 -12.717 1.00 76.00 195 SER A O 1
ATOM 1642 N N . GLN A 1 196 ? 8.046 -13.758 -14.613 1.00 80.44 196 GLN A N 1
ATOM 1643 C CA . GLN A 1 196 ? 7.200 -14.950 -14.476 1.00 80.44 196 GLN A CA 1
ATOM 1644 C C . GLN A 1 196 ? 7.458 -15.728 -13.172 1.00 80.44 196 GLN A C 1
ATOM 1646 O O . GLN A 1 196 ? 6.532 -16.276 -12.562 1.00 80.44 196 GLN A O 1
ATOM 1651 N N . LYS A 1 197 ? 8.712 -15.746 -12.702 1.00 83.56 197 LYS A N 1
ATOM 1652 C CA . LYS A 1 197 ? 9.082 -16.361 -11.423 1.00 83.56 197 LYS A CA 1
ATOM 1653 C C . LYS A 1 197 ? 8.469 -15.633 -10.224 1.00 83.56 197 LYS A C 1
ATOM 1655 O O . LYS A 1 197 ? 8.051 -16.306 -9.284 1.00 83.56 197 LYS A O 1
ATOM 1660 N N . GLU A 1 198 ? 8.430 -14.301 -10.220 1.00 77.12 198 GLU A N 1
ATOM 1661 C CA . GLU A 1 198 ? 7.847 -13.544 -9.101 1.00 77.12 198 GLU A CA 1
ATOM 1662 C C . GLU A 1 198 ? 6.320 -13.690 -9.048 1.00 77.12 198 GLU A C 1
ATOM 1664 O O . GLU A 1 198 ? 5.784 -13.945 -7.968 1.00 77.12 198 GLU A O 1
ATOM 1669 N N . ILE A 1 199 ? 5.637 -13.680 -10.201 1.00 78.00 199 ILE A N 1
ATOM 1670 C CA . ILE A 1 199 ? 4.193 -13.975 -10.287 1.00 78.00 199 ILE A CA 1
ATOM 1671 C C . ILE A 1 199 ? 3.888 -15.344 -9.657 1.00 78.00 199 ILE A C 1
ATOM 1673 O O . ILE A 1 199 ? 3.035 -15.463 -8.777 1.00 78.00 199 ILE A O 1
ATOM 1677 N N . SER A 1 200 ? 4.671 -16.365 -10.018 1.00 83.12 200 SER A N 1
ATOM 1678 C CA . SER A 1 200 ? 4.500 -17.729 -9.493 1.00 83.12 200 SER A CA 1
ATOM 1679 C C . SER A 1 200 ? 4.684 -17.814 -7.966 1.00 83.12 200 SER A C 1
ATOM 1681 O O . SER A 1 200 ? 4.035 -18.619 -7.294 1.00 83.12 200 SER A O 1
ATOM 1683 N N . LYS A 1 201 ? 5.568 -16.992 -7.376 1.00 82.44 201 LYS A N 1
ATOM 1684 C CA . LYS A 1 201 ? 5.752 -16.953 -5.913 1.00 82.44 201 LYS A CA 1
ATOM 1685 C C . LYS A 1 201 ? 4.545 -16.353 -5.199 1.00 82.44 201 LYS A C 1
ATOM 1687 O O . LYS A 1 201 ? 4.183 -16.850 -4.132 1.00 82.44 201 LYS A O 1
ATOM 1692 N N . PHE A 1 202 ? 3.950 -15.304 -5.763 1.00 79.94 202 PHE A N 1
ATOM 1693 C CA . PHE A 1 202 ? 2.754 -14.684 -5.200 1.00 79.94 202 PHE A CA 1
ATOM 1694 C C . PHE A 1 202 ? 1.573 -15.659 -5.197 1.00 79.94 202 PHE A C 1
ATOM 1696 O O . PHE A 1 202 ? 0.951 -15.873 -4.155 1.00 79.94 202 PHE A O 1
ATOM 1703 N N . GLU A 1 203 ? 1.329 -16.337 -6.320 1.00 83.69 203 GLU A N 1
ATOM 1704 C CA . GLU A 1 203 ? 0.285 -17.363 -6.426 1.00 83.69 203 GLU A CA 1
ATOM 1705 C C . GLU A 1 203 ? 0.463 -18.467 -5.372 1.00 83.69 203 GLU A C 1
ATOM 1707 O O . GLU A 1 203 ? -0.489 -18.848 -4.683 1.00 83.69 203 GLU A O 1
ATOM 1712 N N . ALA A 1 204 ? 1.702 -18.927 -5.167 1.00 85.12 204 ALA A N 1
ATOM 1713 C CA . ALA A 1 204 ? 2.021 -19.912 -4.140 1.00 85.12 204 ALA A CA 1
ATOM 1714 C C . ALA A 1 204 ? 1.764 -19.399 -2.709 1.00 85.12 204 ALA A C 1
ATOM 1716 O O . ALA A 1 204 ? 1.330 -20.173 -1.851 1.00 85.12 204 ALA A O 1
ATOM 1717 N N . ALA A 1 205 ? 2.016 -18.117 -2.427 1.00 81.62 205 ALA A N 1
ATOM 1718 C CA . ALA A 1 205 ? 1.747 -17.515 -1.119 1.00 81.62 205 ALA A CA 1
ATOM 1719 C C . ALA A 1 205 ? 0.240 -17.447 -0.819 1.00 81.62 205 ALA A C 1
ATOM 1721 O O . ALA A 1 205 ? -0.180 -17.835 0.274 1.00 81.62 205 ALA A O 1
ATOM 1722 N N . ILE A 1 206 ? -0.583 -17.055 -1.803 1.00 79.69 206 ILE A N 1
ATOM 1723 C CA . ILE A 1 206 ? -2.050 -17.076 -1.675 1.00 79.69 206 ILE A CA 1
ATOM 1724 C C . ILE A 1 206 ? -2.546 -18.497 -1.408 1.00 79.69 206 ILE A C 1
ATOM 1726 O O . ILE A 1 206 ? -3.362 -18.711 -0.510 1.00 79.69 206 ILE A O 1
ATOM 1730 N N . LEU A 1 207 ? -2.064 -19.475 -2.181 1.00 85.12 207 LEU A N 1
ATOM 1731 C CA . LEU A 1 207 ? -2.475 -20.872 -2.038 1.00 85.12 207 LEU A CA 1
ATOM 1732 C C . LEU A 1 207 ? -2.157 -21.417 -0.643 1.00 85.12 207 LEU A C 1
ATOM 1734 O O . LEU A 1 207 ? -3.025 -22.028 -0.024 1.00 85.12 207 LEU A O 1
ATOM 1738 N N . LYS A 1 208 ? -0.957 -21.146 -0.111 1.00 84.06 208 LYS A N 1
ATOM 1739 C CA . LYS A 1 208 ? -0.584 -21.540 1.259 1.00 84.06 208 LYS A CA 1
ATOM 1740 C C . LYS A 1 208 ? -1.525 -20.954 2.303 1.00 84.06 208 LYS A C 1
ATOM 1742 O O . LYS A 1 208 ? -1.941 -21.674 3.203 1.00 84.06 208 LYS A O 1
ATOM 1747 N N . GLN A 1 209 ? -1.883 -19.678 2.165 1.00 77.19 209 GLN A N 1
ATOM 1748 C CA . GLN A 1 209 ? -2.795 -19.041 3.107 1.00 77.19 209 GLN A CA 1
ATOM 1749 C C . GLN A 1 209 ? -4.194 -19.659 3.025 1.00 77.19 209 GLN A C 1
ATOM 1751 O O . GLN A 1 209 ? -4.774 -19.982 4.054 1.00 77.19 209 GLN A O 1
ATOM 1756 N N . ARG A 1 210 ? -4.720 -19.904 1.819 1.00 77.38 210 ARG A N 1
ATOM 1757 C CA . ARG A 1 210 ? -6.020 -20.576 1.642 1.00 77.38 210 ARG A CA 1
ATOM 1758 C C . ARG A 1 210 ? -6.039 -21.981 2.244 1.00 77.38 210 ARG A C 1
ATOM 1760 O O . ARG A 1 210 ? -7.042 -22.368 2.823 1.00 77.38 210 ARG A O 1
ATOM 1767 N N . LEU A 1 211 ? -4.940 -22.727 2.126 1.00 79.44 211 LEU A N 1
ATOM 1768 C CA . LEU A 1 211 ? -4.810 -24.068 2.704 1.00 79.44 211 LEU A 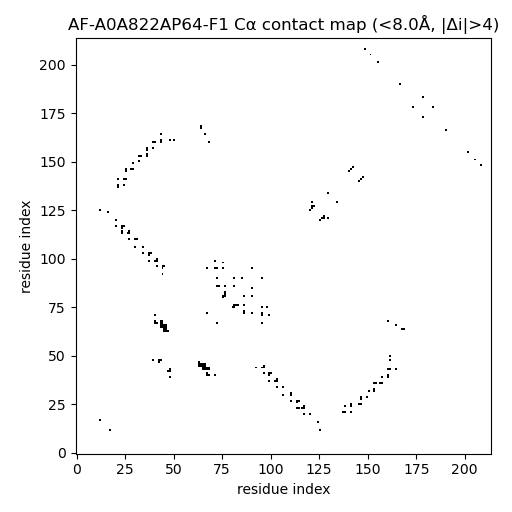CA 1
ATOM 1769 C C . LEU A 1 211 ? -4.663 -24.063 4.232 1.00 79.44 211 LEU A C 1
ATOM 1771 O O . LEU A 1 211 ? -5.023 -25.046 4.858 1.00 79.44 211 LEU A O 1
ATOM 1775 N N . ALA A 1 212 ? -4.134 -22.993 4.830 1.00 71.31 212 ALA A N 1
ATOM 1776 C CA . ALA A 1 212 ? -3.980 -22.881 6.282 1.00 71.31 212 ALA A CA 1
ATOM 1777 C C . ALA A 1 212 ? -5.278 -22.484 7.014 1.00 71.31 212 ALA A C 1
ATOM 1779 O O . ALA A 1 212 ? -5.351 -22.637 8.231 1.00 71.31 212 ALA A O 1
ATOM 1780 N N . HIS A 1 213 ? -6.271 -21.958 6.287 1.00 57.34 213 HIS A N 1
ATOM 1781 C CA . HIS A 1 213 ? -7.563 -21.498 6.825 1.00 57.34 213 HIS A CA 1
ATOM 1782 C C . HIS A 1 213 ? -8.762 -22.356 6.378 1.00 57.34 213 HIS A C 1
ATOM 1784 O O . HIS A 1 213 ? -9.901 -21.976 6.645 1.00 57.34 213 HIS A O 1
ATOM 1790 N N . ASN A 1 214 ? -8.506 -23.490 5.715 1.00 49.16 214 ASN A N 1
ATOM 1791 C CA . ASN A 1 214 ? -9.474 -24.560 5.432 1.00 49.16 214 ASN A CA 1
ATOM 1792 C C . ASN A 1 214 ? -9.223 -25.746 6.366 1.00 49.16 214 ASN A C 1
ATOM 1794 O O . ASN A 1 214 ? -10.217 -26.392 6.760 1.00 49.16 214 ASN A O 1
#

Radius of gyration: 24.51 Å; Cα contacts (8 Å, |Δi|>4): 121; chains: 1; bounding box: 63×42×85 Å

Mean predicted aligned error: 10.37 Å

Solvent-accessible surface area (backbone atoms only — not comparable to full-atom values): 12442 Å² total; per-residue (Å²): 143,73,83,78,74,79,68,69,77,77,77,69,76,54,67,65,61,53,49,52,51,44,50,41,53,48,50,48,56,50,48,53,52,49,47,52,43,54,49,51,44,47,24,32,33,72,33,61,61,79,73,94,67,92,72,76,92,65,93,72,84,69,76,70,56,70,43,73,54,66,71,57,53,55,51,37,38,75,73,67,76,47,55,87,70,37,81,81,73,67,65,58,66,66,59,50,51,54,52,53,50,53,52,48,50,51,47,52,52,51,43,52,54,44,50,50,50,48,54,50,44,45,51,74,77,37,69,71,67,69,41,72,66,58,51,51,51,47,50,51,49,36,44,67,78,64,38,46,69,54,48,54,54,47,54,47,53,45,50,49,54,56,48,53,52,50,50,53,50,52,50,53,55,48,58,72,68,66,64,52,73,68,56,50,53,54,52,54,53,53,49,53,56,53,52,56,53,54,55,54,51,52,55,51,52,54,50,52,52,57,62,74,77,107